Protein 2W7A (pdb70)

CATH classification: 3.30.70.1820

Foldseek 3Di:
DALKKWKFDDDDDPPDDQVNQVVQVLQQCVQQPPVCNVVVPFAWDDKAFPPPDDDPPDDGGTIIMIRTPDSVLVVLVSCVVSPFGDGVNHGMDMGHD/DAKKKKFDDDDDPPDDFVVQLVQVLQQCVVQPVVCNVVPPQAWDGKAFPPNDDDPPDDGGTIIMTHHPDVVLVVLVSCVVVPFGDRVRHTMDMGGD

Radius of gyration: 20.2 Å; Cα contacts (8 Å, |Δi|>4): 354; chains: 2; bounding box: 47×32×60 Å

B-factor: mean 19.66, std 11.56, range [3.76, 83.06]

Secondary structure (DSSP, 8-state):
---EEEEE-PPP-TT--HHHHHHHHHHHHHHH-HHHHHHT---EEEEEEESSS--SS--SPPEEEEEES-------HHHHHH--EEETTEEEEEEE-/--EEEEE-PPP-TT--HHHHHHHHHHHHHHH-HHHHHH----EEEEEEESSS--TT--SPPEEEEEESS------HHHHHH--EEETTEEEEEEE-

Structure (mmCIF, N/CA/C/O backbone):
data_2W7A
#
_entry.id   2W7A
#
_cell.length_a   32.360
_cell.length_b   54.710
_cell.length_c   57.810
_cell.angle_alpha   90.00
_cell.angle_beta   102.95
_cell.angle_gamma   90.00
#
_symmetry.space_group_name_H-M   'P 1 21 1'
#
loop_
_entity.id
_entity.type
_entity.pdbx_description
1 polymer 'LINE-1 ORF1P'
2 non-polymer 'MALONATE ION'
3 water water
#
loop_
_atom_site.group_PDB
_atom_site.id
_atom_site.type_symbol
_atom_site.label_atom_id
_atom_site.label_alt_id
_atom_site.label_comp_id
_atom_site.label_asym_id
_atom_site.la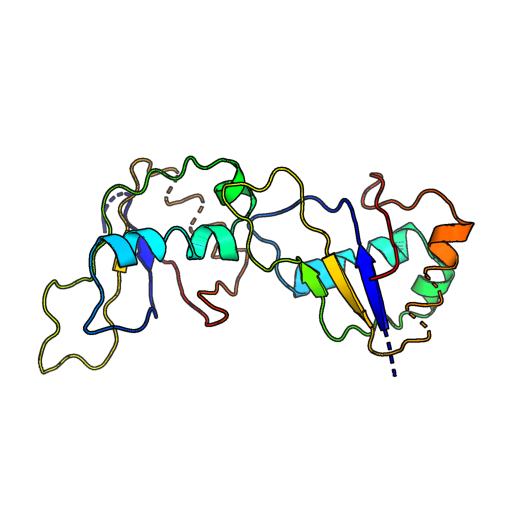bel_entity_id
_atom_site.label_seq_id
_atom_site.pdbx_PDB_ins_code
_atom_site.Cartn_x
_atom_site.Cartn_y
_atom_site.Cartn_z
_atom_site.occupancy
_atom_site.B_iso_or_equiv
_atom_site.auth_seq_id
_atom_site.auth_comp_id
_atom_site.auth_asym_id
_atom_site.auth_atom_id
_atom_site.pdbx_PDB_model_num
ATOM 1 N N . GLY A 1 1 ? 38.210 0.343 -11.341 1.00 64.10 153 GLY A N 1
ATOM 2 C CA . GLY A 1 1 ? 38.684 0.148 -9.932 1.00 61.73 153 GLY A CA 1
ATOM 3 C C . GLY A 1 1 ? 39.162 1.423 -9.249 1.00 58.38 153 GLY A C 1
ATOM 4 O O . GLY A 1 1 ? 39.809 1.360 -8.194 1.00 58.83 153 GLY A O 1
ATOM 5 N N . ALA A 1 2 ? 38.843 2.576 -9.849 1.00 52.42 154 ALA A N 1
ATOM 6 C CA . ALA A 1 2 ? 39.197 3.884 -9.297 1.00 45.08 154 ALA A CA 1
ATOM 7 C C . ALA A 1 2 ? 38.633 4.030 -7.890 1.00 34.75 154 ALA A C 1
ATOM 8 O O . ALA A 1 2 ? 37.579 3.484 -7.578 1.00 30.94 154 ALA A O 1
ATOM 23 N N . GLY A 1 4 ? 37.246 6.440 -6.430 1.00 20.36 156 GLY A N 1
ATOM 24 C CA . GLY A 1 4 ? 35.962 7.149 -6.362 1.00 19.99 156 GLY A CA 1
ATOM 25 C C . GLY A 1 4 ? 34.781 6.456 -7.022 1.00 16.87 156 GLY A C 1
ATOM 26 O O . GLY A 1 4 ? 33.673 6.977 -7.000 1.00 14.39 156 GLY A O 1
ATOM 27 N N . ASN A 1 5 ? 35.021 5.281 -7.608 1.00 18.27 157 ASN A N 1
ATOM 28 C CA . ASN A 1 5 ? 33.953 4.543 -8.317 1.00 15.39 157 ASN A CA 1
ATOM 29 C C . ASN A 1 5 ? 33.289 3.496 -7.429 1.00 15.74 157 ASN A C 1
ATOM 30 O O . ASN A 1 5 ? 33.972 2.779 -6.679 1.00 17.65 157 ASN A O 1
ATOM 35 N N . LEU A 1 6 ? 31.968 3.392 -7.520 1.00 12.53 158 LEU A N 1
ATOM 36 C CA . LEU A 1 6 ? 31.319 2.172 -7.118 1.00 12.85 158 LEU A CA 1
ATOM 37 C C . LEU A 1 6 ? 30.532 1.570 -8.239 1.00 11.29 158 LEU A C 1
ATOM 38 O O . LEU A 1 6 ? 30.288 2.233 -9.260 1.00 12.98 158 LEU A O 1
ATOM 43 N N . ARG A 1 7 ? 30.182 0.303 -8.060 1.00 10.22 159 ARG A N 1
ATOM 44 C CA . ARG A 1 7 ? 29.352 -0.439 -8.978 1.00 11.85 159 ARG A CA 1
ATOM 45 C C . ARG A 1 7 ? 27.957 -0.608 -8.377 1.00 9.99 159 ARG A C 1
ATOM 46 O O . ARG A 1 7 ? 27.804 -1.049 -7.244 1.00 11.13 159 ARG A O 1
ATOM 54 N N . LEU A 1 8 ? 26.961 -0.317 -9.184 1.00 9.20 160 LEU A N 1
ATOM 55 C CA . LEU A 1 8 ? 25.553 -0.521 -8.886 1.00 9.99 160 LEU A CA 1
ATOM 56 C C . LEU A 1 8 ? 25.113 -1.713 -9.721 1.00 9.21 160 LEU A C 1
ATOM 57 O O . LEU A 1 8 ? 25.163 -1.679 -10.967 1.00 10.01 160 LEU A O 1
ATOM 62 N N . ILE A 1 9 ? 24.702 -2.763 -9.036 1.00 9.58 161 ILE A N 1
ATOM 63 C CA . ILE A 1 9 ? 24.458 -4.085 -9.640 1.00 9.89 161 ILE A CA 1
ATOM 64 C C . ILE A 1 9 ? 22.983 -4.439 -9.566 1.00 11.53 161 ILE A C 1
ATOM 65 O O . ILE A 1 9 ? 22.346 -4.196 -8.526 1.00 11.66 161 ILE A O 1
ATOM 70 N N . GLY A 1 10 ? 22.428 -4.988 -10.650 1.00 10.10 162 GLY A N 1
ATOM 71 C CA . GLY A 1 10 ? 21.036 -5.434 -10.659 1.00 11.95 162 GLY A CA 1
ATOM 72 C C . GLY A 1 10 ? 19.948 -4.499 -11.136 1.00 10.45 162 GLY A C 1
ATOM 73 O O . GLY A 1 10 ? 18.792 -4.836 -11.013 1.00 12.41 162 GLY A O 1
ATOM 74 N N . VAL A 1 11 ? 20.308 -3.342 -11.709 1.00 10.69 163 VAL A N 1
ATOM 75 C CA . VAL A 1 11 ? 19.331 -2.410 -12.211 1.00 11.58 163 VAL A CA 1
ATOM 76 C C . VAL A 1 11 ? 18.925 -2.886 -13.604 1.00 10.52 163 VAL A 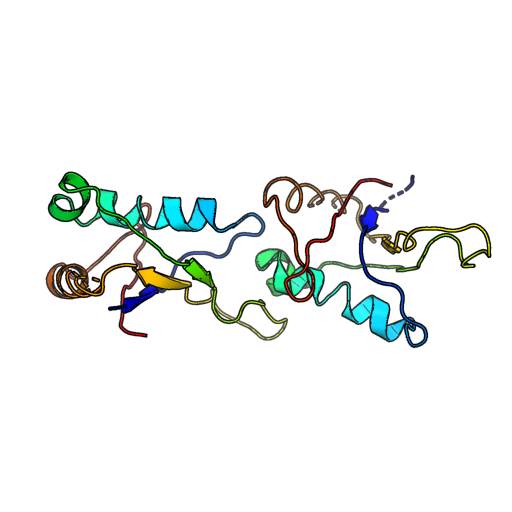C 1
ATOM 77 O O . VAL A 1 11 ? 19.766 -3.039 -14.467 1.00 10.45 163 VAL A O 1
ATO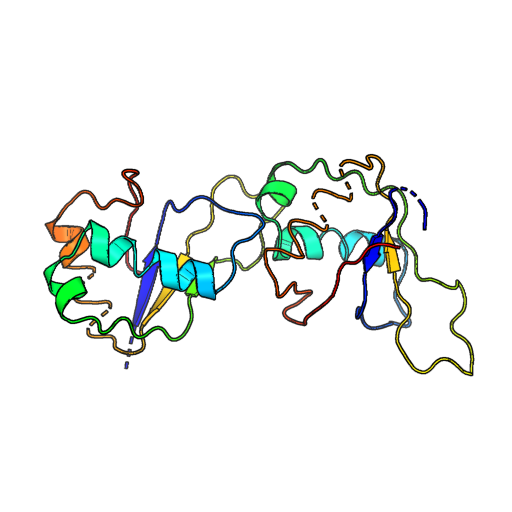M 81 N N . PRO A 1 12 ? 17.634 -3.150 -13.833 1.00 10.99 164 PRO A N 1
ATOM 82 C CA . PRO A 1 12 ? 17.247 -3.694 -15.127 1.00 11.23 164 PRO A CA 1
ATOM 83 C C . PRO A 1 12 ? 17.620 -2.753 -16.284 1.00 11.82 164 PRO A C 1
ATOM 84 O O . PRO A 1 12 ? 17.584 -1.532 -16.106 1.00 12.19 164 PRO A O 1
ATOM 88 N N . GLU A 1 13 ? 18.002 -3.335 -17.393 1.00 10.20 165 GLU A N 1
ATOM 89 C CA . GLU A 1 13 ? 18.264 -2.554 -18.602 1.00 10.37 165 GLU A CA 1
ATOM 90 C C . GLU A 1 13 ? 16.960 -2.059 -19.205 1.00 11.24 165 GLU A C 1
ATOM 91 O O . GLU A 1 13 ? 15.890 -2.656 -19.017 1.00 14.37 165 GLU A O 1
ATOM 97 N N . SER A 1 14 ? 17.053 -0.977 -19.974 1.00 12.25 166 SER A N 1
ATOM 98 C CA . SER A 1 14 ? 15.904 -0.428 -20.628 1.00 13.35 166 SER A CA 1
ATOM 99 C C . SER A 1 14 ? 16.291 0.205 -21.912 1.00 16.39 166 SER A C 1
ATOM 100 O O . SER A 1 14 ? 17.298 0.908 -21.982 1.00 16.60 166 SER A O 1
ATOM 103 N N . ASP A 1 15 ? 15.494 -0.041 -22.944 1.00 16.50 167 ASP A N 1
ATOM 104 C CA . ASP A 1 15 ? 15.740 0.557 -24.263 1.00 15.74 167 ASP A CA 1
ATOM 105 C C . ASP A 1 15 ? 15.533 2.064 -24.292 1.00 15.28 167 ASP A C 1
ATOM 106 O O . ASP A 1 15 ? 15.866 2.720 -25.295 1.00 17.89 167 ASP A O 1
ATOM 111 N N . VAL A 1 16 ? 14.940 2.626 -23.254 1.00 14.79 168 VAL A N 1
ATOM 112 C CA . VAL A 1 16 ? 14.663 4.050 -23.211 1.00 13.50 168 VAL A CA 1
ATOM 113 C C . VAL A 1 16 ? 15.465 4.761 -22.126 1.00 14.12 168 VAL A C 1
ATOM 114 O O . VAL A 1 16 ? 15.258 5.946 -21.862 1.00 15.75 168 VAL A O 1
ATOM 118 N N . GLU A 1 17 ? 16.459 4.073 -21.554 1.00 14.49 169 GLU A N 1
ATOM 119 C CA . GLU A 1 17 ? 17.313 4.685 -20.578 1.00 12.70 169 GLU A CA 1
ATOM 120 C C . GLU A 1 17 ? 18.166 5.732 -21.252 1.00 14.88 169 GLU A C 1
ATOM 121 O O . GLU A 1 17 ? 18.577 5.584 -22.390 1.00 17.22 169 GLU A O 1
ATOM 127 N N . ASN A 1 18 ? 18.389 6.829 -20.568 1.00 16.68 170 ASN A N 1
ATOM 128 C CA . ASN A 1 18 ? 19.220 7.910 -21.041 1.00 17.16 170 ASN A CA 1
ATOM 129 C C . ASN A 1 18 ? 19.904 8.515 -19.815 1.00 13.34 170 ASN A C 1
ATOM 130 O O . ASN A 1 18 ? 19.714 8.054 -18.670 1.00 16.52 170 ASN A O 1
ATOM 135 N N . GLY A 1 19 ? 20.747 9.525 -20.040 1.00 19.31 171 GLY A N 1
ATOM 136 C CA . GLY A 1 19 ? 21.575 10.072 -18.946 1.00 19.50 171 GLY A CA 1
ATOM 137 C C . GLY A 1 19 ? 20.750 10.679 -17.819 1.00 18.07 171 GLY A C 1
ATOM 138 O O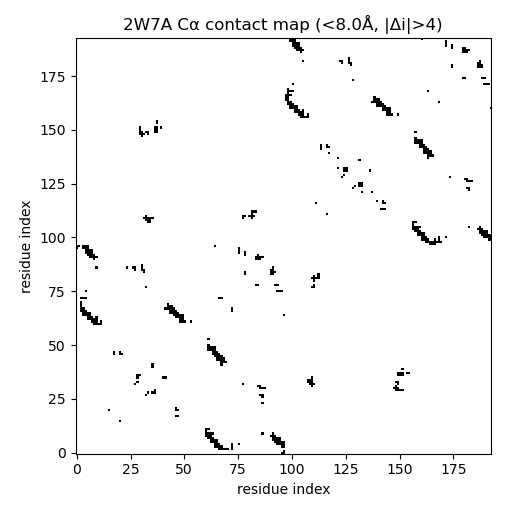 . GLY A 1 19 ? 21.078 10.550 -16.600 1.00 19.75 171 GLY A O 1
ATOM 139 N N . THR A 1 20 ? 19.674 11.347 -18.200 1.00 18.97 172 THR A N 1
ATOM 140 C CA . THR A 1 20 ? 18.751 11.954 -17.250 1.00 19.96 172 THR A CA 1
ATOM 141 C C . THR A 1 20 ? 18.114 10.880 -16.388 1.00 18.29 172 THR A C 1
ATOM 142 O O . THR A 1 20 ? 17.993 11.030 -15.163 1.00 17.19 172 THR A O 1
ATOM 146 N N . LYS A 1 21 ? 17.712 9.780 -16.997 1.00 15.75 173 LYS A N 1
ATOM 147 C CA . LYS A 1 21 ? 17.130 8.687 -16.227 1.00 14.12 173 LYS A CA 1
ATOM 148 C C . LYS A 1 21 ? 18.106 8.059 -15.270 1.00 16.07 173 LYS A C 1
ATOM 149 O O . LYS A 1 21 ? 17.740 7.710 -14.151 1.00 17.70 173 LYS A O 1
ATOM 155 N N . LEU A 1 22 ? 19.358 7.948 -15.691 1.00 13.48 174 LEU A N 1
ATOM 156 C CA . LEU A 1 22 ? 20.387 7.377 -14.836 1.00 14.05 174 LEU A CA 1
ATOM 157 C C . LEU A 1 22 ? 20.662 8.279 -13.618 1.00 13.49 174 LEU A C 1
ATOM 158 O O . LEU A 1 22 ? 20.824 7.791 -12.491 1.00 14.13 174 LEU A O 1
ATOM 163 N N . GLU A 1 23 ? 20.684 9.587 -13.842 1.00 13.72 175 GLU A N 1
ATOM 164 C CA . GLU A 1 23 ? 20.833 10.521 -12.732 1.00 17.75 175 GLU A CA 1
ATOM 165 C C . GLU A 1 23 ? 19.660 10.405 -11.774 1.00 15.98 175 GLU A C 1
ATOM 166 O O . GLU A 1 23 ? 19.853 10.378 -10.548 1.00 17.38 175 GLU A O 1
ATOM 172 N N . ASN A 1 24 ? 18.461 10.277 -12.309 1.00 15.46 176 ASN A N 1
ATOM 173 C CA . ASN A 1 24 ? 17.256 10.155 -11.492 1.00 15.95 176 ASN A CA 1
ATOM 174 C C . ASN A 1 24 ? 17.249 8.835 -10.699 1.00 14.88 176 ASN A C 1
ATOM 175 O O . ASN A 1 24 ? 16.821 8.779 -9.539 1.00 17.48 176 ASN A O 1
ATOM 180 N N . THR A 1 25 ? 17.754 7.773 -11.311 1.00 14.72 177 THR A N 1
ATOM 181 C CA . THR A 1 25 ? 17.878 6.476 -10.667 1.00 13.63 177 THR A CA 1
ATOM 182 C C . THR A 1 25 ? 18.777 6.576 -9.432 1.00 13.07 177 THR A C 1
ATOM 183 O O . THR A 1 25 ? 18.446 6.056 -8.377 1.00 11.71 177 THR A O 1
ATOM 187 N N . LEU A 1 26 ? 19.905 7.239 -9.545 1.00 12.43 178 LEU A N 1
ATOM 188 C CA A LEU A 1 26 ? 20.803 7.349 -8.395 0.70 12.61 178 LEU A CA 1
ATOM 189 C CA B LEU A 1 26 ? 20.792 7.354 -8.387 0.30 9.98 178 LEU A CA 1
ATOM 190 C C . LEU A 1 26 ? 20.144 8.156 -7.276 1.00 11.54 178 LEU A C 1
ATOM 191 O O . LEU A 1 26 ? 20.214 7.771 -6.090 1.00 12.24 178 LEU A O 1
ATOM 200 N N . GLN A 1 27 ? 19.488 9.242 -7.654 1.00 11.42 179 GLN A N 1
ATOM 201 C CA A GLN A 1 27 ? 18.795 10.022 -6.635 0.60 11.53 179 GLN A CA 1
ATOM 202 C CA B GLN A 1 27 ? 18.704 10.057 -6.711 0.40 12.05 179 GLN A CA 1
ATOM 203 C C . GLN A 1 27 ? 17.667 9.203 -6.000 1.00 11.48 179 GLN A C 1
ATOM 204 O O . GLN A 1 27 ? 17.469 9.283 -4.791 1.00 11.25 179 GLN A O 1
ATOM 215 N N . ASP A 1 28 ? 16.990 8.385 -6.783 1.00 11.70 180 ASP A N 1
ATOM 216 C CA . ASP A 1 28 ? 15.919 7.499 -6.267 1.00 11.72 180 ASP A CA 1
ATOM 217 C C . ASP A 1 28 ? 16.524 6.506 -5.258 1.00 9.66 180 ASP A C 1
ATOM 218 O O . ASP A 1 28 ? 15.941 6.266 -4.207 1.00 11.43 180 ASP A O 1
ATOM 223 N N . ILE A 1 29 ? 17.730 6.022 -5.536 1.00 9.75 181 ILE A N 1
ATOM 224 C CA . ILE A 1 29 ? 18.364 5.064 -4.646 1.00 8.85 181 ILE A CA 1
ATOM 225 C C . ILE A 1 29 ? 18.723 5.730 -3.317 1.00 8.07 181 ILE A C 1
ATOM 226 O O . ILE A 1 29 ? 18.477 5.187 -2.230 1.00 8.90 181 ILE A O 1
ATOM 231 N N . ILE A 1 30 ? 19.235 6.931 -3.400 1.00 8.05 182 ILE A N 1
ATOM 232 C CA . ILE A 1 30 ? 19.607 7.642 -2.193 1.00 6.95 182 ILE A CA 1
ATOM 233 C C . ILE A 1 30 ? 18.353 7.947 -1.343 1.00 6.77 182 ILE A C 1
ATOM 234 O O . ILE A 1 30 ? 18.311 7.746 -0.122 1.00 7.63 182 ILE A O 1
ATOM 239 N N . GLN A 1 31 ? 17.308 8.433 -1.987 1.00 9.03 183 GLN A N 1
ATOM 240 C CA . GLN A 1 31 ? 16.083 8.779 -1.270 1.00 8.98 183 GLN A CA 1
ATOM 241 C C . GLN A 1 31 ? 15.356 7.571 -0.704 1.00 7.89 183 GLN A C 1
ATOM 242 O O . GLN A 1 31 ? 14.735 7.680 0.365 1.00 10.35 183 GLN A O 1
ATOM 248 N N . GLU A 1 32 ? 15.456 6.428 -1.384 1.00 8.67 184 GLU A N 1
ATOM 249 C CA . GLU A 1 32 ? 14.784 5.212 -0.924 1.00 9.11 184 GLU A CA 1
ATOM 250 C C . GLU A 1 32 ? 15.480 4.541 0.247 1.00 11.16 184 GLU A C 1
ATOM 251 O O . GLU A 1 32 ? 14.804 3.831 1.016 1.00 13.29 184 GLU A O 1
ATOM 257 N N . ASN A 1 33 ? 16.795 4.747 0.379 1.00 7.94 185 ASN A N 1
ATOM 258 C CA . ASN A 1 33 ? 17.604 3.982 1.306 1.00 6.44 185 ASN A CA 1
ATOM 259 C C . ASN A 1 33 ? 18.412 4.727 2.338 1.00 7.94 185 ASN A C 1
ATOM 260 O O . ASN A 1 33 ? 18.660 4.180 3.421 1.00 9.50 185 ASN A O 1
ATOM 265 N N . PHE A 1 34 ? 18.795 5.964 2.043 1.00 7.53 186 PHE A N 1
ATOM 266 C CA . PHE A 1 34 ? 19.813 6.671 2.849 1.00 7.97 186 PHE A CA 1
ATOM 267 C C . PHE A 1 34 ? 19.310 8.076 3.215 1.00 8.56 186 PHE A C 1
ATOM 268 O O . PHE A 1 34 ? 19.729 9.086 2.619 1.00 8.81 186 PHE A O 1
ATOM 276 N N . PRO A 1 35 ? 18.353 8.144 4.147 1.00 7.45 187 PRO A N 1
ATOM 277 C CA . PRO A 1 35 ? 17.691 9.427 4.423 1.00 7.58 187 PRO A CA 1
ATOM 278 C C . PRO A 1 35 ? 18.601 10.554 4.897 1.00 8.11 187 PRO A C 1
ATOM 279 O O . PRO A 1 35 ? 18.288 11.721 4.658 1.00 10.97 187 PRO A O 1
ATOM 283 N N . ASN A 1 36 ? 19.657 10.241 5.636 1.00 10.21 188 ASN A N 1
ATOM 284 C CA . ASN A 1 36 ? 20.521 11.331 6.071 1.00 12.02 188 ASN A CA 1
ATOM 285 C C . ASN A 1 36 ? 21.321 11.878 4.903 1.00 9.74 188 ASN A C 1
ATOM 286 O O . ASN A 1 36 ? 21.488 13.067 4.774 1.00 12.84 188 ASN A O 1
ATOM 291 N N . LEU A 1 37 ? 21.781 11.015 4.023 1.00 10.55 189 LEU A N 1
ATOM 292 C CA . LEU A 1 37 ? 22.412 11.498 2.807 1.00 10.15 189 LEU A CA 1
ATOM 293 C C . LEU A 1 37 ? 21.398 12.300 1.942 1.00 10.33 189 LEU A C 1
ATOM 294 O O . LEU A 1 37 ? 21.736 13.344 1.387 1.00 12.22 189 LEU A O 1
ATOM 299 N N . ALA A 1 38 ? 20.146 11.846 1.862 1.00 10.45 190 ALA A N 1
ATOM 300 C CA . ALA A 1 38 ? 19.134 12.542 1.071 1.00 10.20 190 ALA A CA 1
ATOM 301 C C . ALA A 1 38 ? 18.880 13.971 1.610 1.00 10.66 190 ALA A C 1
ATOM 302 O O . ALA A 1 38 ? 18.757 14.934 0.871 1.00 14.15 190 ALA A O 1
ATOM 304 N N . ARG A 1 39 ? 18.822 14.088 2.943 1.00 9.92 191 ARG A N 1
ATOM 305 C CA . ARG A 1 39 ? 18.517 15.352 3.578 1.00 12.03 191 ARG A CA 1
ATOM 306 C C . ARG A 1 39 ? 19.653 16.316 3.323 1.00 13.64 191 ARG A C 1
ATOM 307 O O . ARG A 1 39 ? 19.410 17.516 3.087 1.00 14.49 191 ARG A O 1
ATOM 315 N N . GLN A 1 40 ? 20.880 15.810 3.386 1.00 16.48 192 GLN A N 1
ATOM 316 C CA . GLN A 1 40 ? 22.067 16.682 3.308 1.00 19.68 192 GLN A CA 1
ATOM 317 C C . GLN A 1 40 ? 22.327 17.128 1.892 1.00 17.11 192 GLN A C 1
ATOM 318 O O . GLN A 1 40 ? 22.823 18.253 1.645 1.00 22.52 192 GLN A O 1
ATOM 324 N N . ALA A 1 41 ? 21.954 16.294 0.945 1.00 17.49 193 ALA A N 1
ATOM 325 C CA . ALA A 1 41 ? 22.036 16.633 -0.481 1.00 19.71 193 ALA A CA 1
ATOM 326 C C . ALA A 1 41 ? 23.438 17.089 -0.871 1.00 21.67 193 ALA A C 1
ATOM 327 O O . ALA A 1 41 ? 23.606 18.088 -1.576 1.00 24.07 193 ALA A O 1
ATOM 329 N N . ASN A 1 42 ? 24.448 16.380 -0.370 1.00 17.25 194 ASN A N 1
ATOM 330 C CA . ASN A 1 42 ? 25.823 16.685 -0.747 1.00 20.77 194 ASN A CA 1
ATOM 331 C C . ASN A 1 42 ? 26.527 15.474 -1.339 1.00 19.00 194 ASN A C 1
ATOM 332 O O . ASN A 1 42 ? 27.722 15.313 -1.175 1.00 25.27 194 ASN A O 1
ATOM 337 N N A VAL A 1 43 ? 25.771 14.618 -2.001 0.60 19.10 195 VAL A N 1
ATOM 338 N N B VAL A 1 43 ? 25.828 14.643 -2.089 0.40 15.24 195 VAL A N 1
ATOM 339 C CA A VAL A 1 43 ? 26.371 13.546 -2.758 0.60 21.80 195 VAL A CA 1
ATOM 340 C CA B VAL A 1 43 ? 26.465 13.405 -2.525 0.40 15.71 195 VAL A CA 1
ATOM 341 C C A VAL A 1 43 ? 26.579 14.198 -4.139 0.60 23.22 195 VAL A C 1
ATOM 342 C C B VAL A 1 43 ? 27.453 13.608 -3.661 0.40 10.74 195 VAL A C 1
ATOM 343 O O A VAL A 1 43 ? 25.638 14.646 -4.793 0.60 32.45 195 VAL A O 1
ATOM 344 O O B VAL A 1 43 ? 28.400 12.847 -3.766 0.40 11.15 195 VAL A O 1
ATOM 348 N N A GLN A 1 44 ? 27.834 14.298 -4.551 0.60 19.50 196 GLN A N 1
ATOM 349 N N B GLN A 1 44 ? 27.211 14.613 -4.508 0.40 11.93 196 GLN A N 1
ATOM 350 C CA A GLN A 1 44 ? 28.216 15.014 -5.738 0.60 18.21 196 GLN A CA 1
ATOM 351 C CA B GLN A 1 44 ? 28.069 14.939 -5.650 0.40 14.84 196 GLN A CA 1
ATOM 352 C C A GLN A 1 44 ? 28.622 13.931 -6.706 0.60 15.40 196 GLN A C 1
ATOM 353 C C B GLN A 1 44 ? 28.555 13.712 -6.418 0.40 18.21 196 GLN A C 1
ATOM 354 O O A GLN A 1 44 ? 29.774 13.684 -6.923 0.60 16.24 196 GLN A O 1
ATOM 355 O O B GLN A 1 44 ? 29.672 13.185 -6.237 0.40 11.89 196 GLN A O 1
ATOM 366 N N . ILE A 1 45 ? 27.638 13.226 -7.235 1.00 27.28 197 ILE A N 1
ATOM 367 C CA . ILE A 1 45 ? 27.926 12.164 -8.178 1.00 26.71 197 ILE A CA 1
ATOM 368 C C . ILE A 1 45 ? 28.336 12.933 -9.425 1.00 31.70 197 ILE A C 1
ATOM 369 O O . ILE A 1 45 ? 27.665 13.899 -9.836 1.00 30.21 197 ILE A O 1
ATOM 374 N N . GLN A 1 46 ? 29.530 12.622 -9.921 1.00 22.69 198 GLN A N 1
ATOM 375 C CA . GLN A 1 46 ? 30.066 13.190 -11.171 1.00 29.13 198 GLN A CA 1
ATOM 376 C C . GLN A 1 46 ? 29.698 12.540 -12.514 1.00 29.31 198 GLN A C 1
ATOM 377 O O . GLN A 1 46 ? 29.448 13.221 -13.496 1.00 31.36 198 GLN A O 1
ATOM 383 N N . GLU A 1 47 ? 29.839 11.230 -12.613 1.00 23.10 199 GLU A N 1
ATOM 384 C CA . GLU A 1 47 ? 29.468 10.538 -13.842 1.00 22.08 199 GLU A CA 1
ATOM 385 C C . GLU A 1 47 ? 28.778 9.250 -13.479 1.00 16.47 199 GLU A C 1
ATOM 386 O O . GLU A 1 47 ? 29.122 8.659 -12.490 1.00 16.78 199 GLU A O 1
ATOM 392 N N . ILE A 1 48 ? 27.856 8.820 -14.334 1.00 15.18 200 ILE A N 1
ATOM 393 C CA A ILE A 1 48 ? 27.023 7.616 -14.119 0.60 11.31 200 ILE A CA 1
ATOM 394 C CA B ILE A 1 48 ? 27.132 7.599 -14.121 0.40 12.69 200 ILE A CA 1
ATOM 395 C C . ILE A 1 48 ? 26.893 6.935 -15.484 1.00 12.78 200 ILE A C 1
ATOM 396 O O . ILE A 1 48 ? 26.304 7.525 -16.376 1.00 16.11 200 ILE A O 1
ATOM 405 N N . GLN A 1 49 ? 27.366 5.690 -15.643 1.00 12.50 201 GLN A N 1
ATOM 406 C CA . GLN A 1 49 ? 27.214 5.015 -16.917 1.00 11.83 201 GLN A CA 1
ATOM 407 C C . GLN A 1 49 ? 27.198 3.501 -16.781 1.00 10.47 201 GLN A C 1
ATOM 408 O O . GLN A 1 49 ? 27.856 2.925 -15.912 1.00 10.79 201 GLN A O 1
ATOM 414 N N . ARG A 1 50 ? 26.483 2.876 -17.700 1.00 10.82 202 ARG A N 1
ATOM 415 C CA . ARG A 1 50 ? 26.594 1.427 -17.840 1.00 8.48 202 ARG A CA 1
ATOM 416 C C . ARG A 1 50 ? 27.967 1.057 -18.334 1.00 10.66 202 ARG A C 1
ATOM 417 O O . ARG A 1 50 ? 28.576 1.829 -19.101 1.00 13.43 202 ARG A O 1
ATOM 425 N N . THR A 1 51 ? 28.451 -0.118 -17.918 1.00 10.17 203 THR A N 1
ATOM 426 C CA . THR A 1 51 ? 29.725 -0.632 -18.405 1.00 12.50 203 THR A CA 1
ATOM 427 C C . THR A 1 51 ? 29.561 -2.081 -18.855 1.00 11.99 203 THR A C 1
ATOM 428 O O . THR A 1 51 ? 28.911 -2.829 -18.179 1.00 12.55 203 THR A O 1
ATOM 432 N N . PRO A 1 52 ? 30.134 -2.468 -20.013 1.00 13.23 204 PRO A N 1
ATOM 433 C CA . PRO A 1 52 ? 30.715 -1.600 -20.997 1.00 13.38 204 PRO A CA 1
ATOM 434 C C . PRO A 1 52 ? 29.671 -0.763 -21.737 1.00 13.27 204 PRO A C 1
ATOM 435 O O . PRO A 1 52 ? 28.449 -0.885 -21.540 1.00 14.22 204 PRO A O 1
ATOM 439 N N . GLN A 1 53 ? 30.129 0.064 -22.661 1.00 13.85 205 GLN A N 1
ATOM 440 C CA . GLN A 1 53 ? 29.257 0.967 -23.371 1.00 16.35 205 GLN A CA 1
ATOM 441 C C . GLN A 1 53 ? 28.318 0.262 -24.320 1.00 17.02 205 GLN A C 1
ATOM 442 O O . GLN A 1 53 ? 27.276 0.790 -24.652 1.00 22.86 205 GLN A O 1
ATOM 448 N N . ARG A 1 54 ? 28.663 -0.924 -24.784 1.00 14.56 206 ARG A N 1
ATOM 449 C CA . ARG A 1 54 ? 27.740 -1.679 -25.616 1.00 14.75 206 ARG A CA 1
ATOM 450 C C . ARG A 1 54 ? 27.235 -2.914 -24.885 1.00 13.86 206 ARG A C 1
ATOM 451 O O . ARG A 1 54 ? 27.941 -3.501 -24.031 1.00 14.97 206 ARG A O 1
ATOM 459 N N . TYR A 1 55 ? 26.024 -3.297 -25.240 1.00 11.63 207 TYR A N 1
ATOM 460 C CA . TYR A 1 55 ? 25.450 -4.519 -24.764 1.00 10.27 207 TYR A CA 1
ATOM 461 C C . TYR A 1 55 ? 25.608 -5.596 -25.865 1.00 9.63 207 TYR A C 1
ATOM 462 O O . TYR A 1 55 ? 24.906 -5.543 -26.893 1.00 10.61 207 TYR A O 1
ATOM 471 N N . SER A 1 56 ? 26.501 -6.565 -25.662 1.00 10.25 208 SER A N 1
ATOM 472 C CA . SER A 1 56 ? 26.872 -7.474 -26.726 1.00 9.46 208 SER A CA 1
ATOM 473 C C . SER A 1 56 ? 25.840 -8.571 -26.950 1.00 12.39 208 SER A C 1
ATOM 474 O O . SER A 1 56 ? 24.955 -8.775 -26.145 1.00 12.38 208 SER A O 1
ATOM 477 N N . SER A 1 57 ? 26.000 -9.305 -28.058 1.00 13.06 209 SER A N 1
ATOM 478 C CA . SER A 1 57 ? 25.157 -10.453 -28.377 1.00 13.24 209 SER A CA 1
ATOM 479 C C . SER A 1 57 ? 25.473 -11.638 -27.494 1.00 13.38 209 SER A C 1
ATOM 480 O O . SER A 1 57 ? 24.742 -12.592 -27.540 1.00 16.73 209 SER A O 1
ATOM 483 N N . ARG A 1 58 ? 26.585 -11.611 -26.756 1.00 11.92 210 ARG A N 1
ATOM 484 C CA . ARG A 1 58 ? 26.961 -12.685 -25.812 1.00 11.46 210 ARG A CA 1
ATOM 485 C C . ARG A 1 58 ? 26.490 -12.461 -24.388 1.00 11.58 210 ARG A C 1
ATOM 486 O O . ARG A 1 58 ? 26.346 -13.425 -23.620 1.00 11.28 210 ARG A O 1
ATOM 494 N N . ARG A 1 59 ? 26.279 -11.208 -24.016 1.00 10.95 211 ARG A N 1
ATOM 495 C CA . ARG A 1 59 ? 25.901 -10.859 -22.655 1.00 11.67 211 ARG A CA 1
ATOM 496 C C . ARG A 1 59 ? 24.594 -11.546 -22.211 1.00 8.73 211 ARG A C 1
ATOM 497 O O . ARG A 1 59 ? 23.603 -11.624 -22.959 1.00 12.15 211 ARG A O 1
ATOM 505 N N . ALA A 1 60 ? 24.624 -11.997 -20.943 1.00 9.41 212 ALA A N 1
ATOM 506 C CA . ALA A 1 60 ? 23.498 -12.730 -20.356 1.00 10.06 212 ALA A CA 1
ATOM 507 C C . ALA A 1 60 ? 22.808 -11.993 -19.210 1.00 12.04 212 ALA A C 1
ATOM 508 O O . ALA A 1 60 ? 21.775 -12.454 -18.740 1.00 13.07 212 ALA A O 1
ATOM 510 N N . THR A 1 61 ? 23.393 -10.912 -18.739 1.00 8.36 213 THR A N 1
ATOM 511 C CA . THR A 1 61 ? 22.990 -10.245 -17.509 1.00 9.39 213 THR A CA 1
ATOM 512 C C . THR A 1 61 ? 23.051 -8.728 -17.665 1.00 9.25 213 THR A C 1
ATOM 513 O O . THR A 1 61 ? 23.817 -8.237 -18.491 1.00 9.62 213 THR A O 1
ATOM 517 N N . PRO A 1 62 ? 22.260 -7.991 -16.899 1.00 8.28 214 PRO A N 1
ATOM 518 C CA . PRO A 1 62 ? 22.312 -6.543 -16.993 1.00 10.22 214 PRO A CA 1
ATOM 519 C C . PRO A 1 62 ? 23.637 -5.988 -16.619 1.00 8.87 214 PRO A C 1
ATOM 520 O O . PRO A 1 62 ? 24.284 -6.466 -15.678 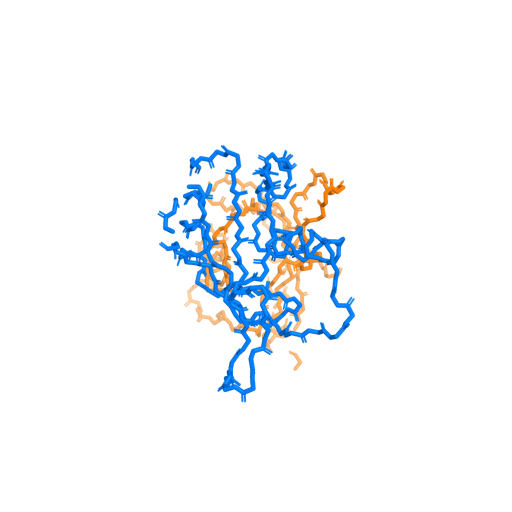1.00 10.98 214 PRO A O 1
ATOM 524 N N . ARG A 1 63 ? 24.042 -4.937 -17.349 1.00 8.53 215 ARG A N 1
ATOM 525 C CA . ARG A 1 63 ? 25.333 -4.341 -17.068 1.00 8.86 215 ARG A CA 1
ATOM 526 C C . ARG A 1 63 ? 25.333 -3.668 -15.714 1.00 9.34 215 ARG A C 1
ATOM 527 O O . ARG A 1 63 ? 24.307 -3.087 -15.283 1.00 10.84 215 ARG A O 1
ATOM 535 N N . HIS A 1 64 ? 26.498 -3.689 -15.064 1.00 9.81 216 HIS A N 1
ATOM 536 C CA . HIS A 1 64 ? 26.708 -2.838 -13.917 1.00 9.24 216 HIS A CA 1
ATOM 537 C C . HIS A 1 64 ? 26.690 -1.385 -14.339 1.00 9.19 216 HIS A C 1
ATOM 538 O O . HIS A 1 64 ? 26.969 -1.062 -15.490 1.00 10.71 216 HIS A O 1
ATOM 545 N N . ILE A 1 65 ? 26.337 -0.512 -13.404 1.00 8.28 217 ILE A N 1
ATOM 546 C CA . ILE A 1 65 ? 26.421 0.903 -13.591 1.00 7.97 217 ILE A CA 1
ATOM 547 C C . ILE A 1 65 ? 27.576 1.402 -12.719 1.00 9.65 217 ILE A C 1
ATOM 548 O O . ILE A 1 65 ? 27.610 1.138 -11.486 1.00 11.47 217 ILE A O 1
ATOM 553 N N . ILE A 1 66 ? 28.530 2.108 -13.332 1.00 9.93 218 ILE A N 1
ATOM 554 C CA . ILE A 1 66 ? 29.630 2.692 -12.579 1.00 9.28 218 ILE A CA 1
ATOM 555 C C . ILE A 1 66 ? 29.257 4.109 -12.222 1.00 10.46 218 ILE A C 1
ATOM 556 O O . ILE A 1 66 ? 28.884 4.898 -13.086 1.00 11.96 218 ILE A O 1
ATOM 561 N N . VAL A 1 67 ? 29.339 4.400 -10.918 1.00 9.54 219 VAL A N 1
ATOM 562 C CA . VAL A 1 67 ? 29.031 5.696 -10.365 1.00 10.18 219 VAL A CA 1
ATOM 563 C C . VAL A 1 67 ? 30.343 6.284 -9.812 1.00 11.92 219 VAL A C 1
ATOM 564 O O . VAL A 1 67 ? 30.987 5.702 -8.930 1.00 12.97 219 VAL A O 1
ATOM 568 N N . ARG A 1 68 ? 30.769 7.423 -10.371 1.00 12.18 220 ARG A N 1
ATOM 569 C CA A ARG A 1 68 ? 32.040 8.043 -9.928 0.60 11.76 220 ARG A CA 1
ATOM 570 C CA B ARG A 1 68 ? 32.015 8.099 -9.993 0.40 12.42 220 ARG A CA 1
ATOM 571 C C . ARG A 1 68 ? 31.674 9.252 -9.065 1.00 13.76 220 ARG A C 1
ATOM 572 O O . ARG A 1 68 ? 30.963 10.135 -9.480 1.00 18.13 220 ARG A O 1
ATOM 587 N N . PHE A 1 69 ? 32.136 9.221 -7.820 1.00 12.82 221 PHE A N 1
ATOM 588 C CA . PHE A 1 69 ? 31.872 10.252 -6.854 1.00 11.62 221 PHE A CA 1
ATOM 589 C C . PHE A 1 69 ? 32.975 11.292 -6.905 1.00 12.51 221 PHE A C 1
ATOM 590 O O . PHE A 1 69 ? 34.124 10.966 -7.225 1.00 14.85 221 PHE A O 1
ATOM 598 N N . THR A 1 70 ? 32.617 12.535 -6.610 1.00 12.49 222 THR A N 1
ATOM 599 C CA . THR A 1 70 ? 33.621 13.602 -6.507 1.00 12.58 222 THR A CA 1
ATOM 600 C C . THR A 1 70 ? 34.564 13.328 -5.333 1.00 14.69 222 THR A C 1
ATOM 601 O O . THR A 1 70 ? 35.785 13.583 -5.428 1.00 16.41 222 THR A O 1
ATOM 605 N N . LYS A 1 71 ? 33.992 12.816 -4.241 1.00 11.25 223 LYS A N 1
ATOM 606 C CA . LYS A 1 71 ? 34.760 12.564 -3.003 1.00 12.54 223 LYS A CA 1
ATOM 607 C C . LYS A 1 71 ? 34.845 11.084 -2.702 1.00 8.89 223 LYS A C 1
ATOM 608 O O . LYS A 1 71 ? 33.812 10.418 -2.618 1.00 10.64 223 LYS A O 1
ATOM 614 N N . VAL A 1 72 ? 36.072 10.584 -2.551 1.00 10.19 224 VAL A N 1
ATOM 615 C CA . VAL A 1 72 ? 36.267 9.190 -2.173 1.00 9.76 224 VAL A CA 1
ATOM 616 C C . VAL A 1 72 ? 35.618 8.900 -0.833 1.00 9.69 224 VAL A C 1
ATOM 617 O O . VAL A 1 72 ? 35.036 7.830 -0.624 1.00 11.04 224 VAL A O 1
ATOM 621 N N . GLU A 1 73 ? 35.692 9.842 0.085 1.00 9.91 225 GLU A N 1
ATOM 622 C CA . GLU A 1 73 ? 35.037 9.631 1.370 1.00 8.82 225 GLU A CA 1
ATOM 623 C C . GLU A 1 73 ? 33.543 9.366 1.231 1.00 10.41 225 GLU A C 1
ATOM 624 O O . GLU A 1 73 ? 32.976 8.553 2.009 1.00 12.22 225 GLU A O 1
ATOM 638 N N . LYS A 1 75 ? 31.969 8.116 -1.559 1.00 10.65 227 LYS A N 1
ATOM 639 C CA . LYS A 1 75 ? 31.872 6.743 -2.078 1.00 10.17 227 LYS A CA 1
ATOM 640 C C . LYS A 1 75 ? 31.880 5.716 -0.925 1.00 10.40 227 LYS A C 1
ATOM 641 O O . LYS A 1 75 ? 31.067 4.801 -0.871 1.00 11.18 227 LYS A O 1
ATOM 647 N N . GLU A 1 76 ? 32.842 5.866 -0.028 1.00 10.96 228 GLU A N 1
ATOM 648 C CA . GLU A 1 76 ? 33.039 4.874 1.028 1.00 8.71 228 GLU A CA 1
ATOM 649 C C . GLU A 1 76 ? 31.885 4.921 2.016 1.00 9.04 228 GLU A C 1
ATOM 650 O O . GLU A 1 76 ? 31.490 3.879 2.552 1.00 11.19 228 GLU A O 1
ATOM 656 N N . LYS A 1 77 ? 31.411 6.107 2.310 1.00 10.41 229 LYS A N 1
ATOM 657 C CA . LYS A 1 77 ? 30.243 6.244 3.199 1.00 11.15 229 LYS A CA 1
ATOM 658 C C . LYS A 1 77 ? 29.047 5.505 2.629 1.00 10.34 229 LYS A C 1
ATOM 659 O O . LYS A 1 77 ? 28.324 4.782 3.379 1.00 12.07 229 LYS A O 1
ATOM 678 N N . LEU A 1 79 ? 29.010 3.018 0.458 1.00 10.05 231 LEU A N 1
ATOM 679 C CA . LEU A 1 79 ? 29.283 1.596 0.491 1.00 10.68 231 LEU A CA 1
ATOM 680 C C . LEU A 1 79 ? 29.078 1.016 1.906 1.00 8.71 231 LEU A C 1
ATOM 681 O O . LEU A 1 79 ? 28.483 -0.060 2.075 1.00 10.01 231 LEU A O 1
ATOM 686 N N . ARG A 1 80 ? 29.572 1.723 2.936 1.00 9.43 232 ARG A N 1
ATOM 687 C CA . ARG A 1 80 ? 29.463 1.238 4.291 1.00 10.05 232 ARG A CA 1
ATOM 688 C C . ARG A 1 80 ? 28.002 1.208 4.679 1.00 9.11 232 ARG A C 1
ATOM 689 O O . ARG A 1 80 ? 27.575 0.267 5.368 1.00 10.48 232 ARG A O 1
ATOM 697 N N . ALA A 1 81 ? 27.246 2.242 4.337 1.00 9.22 233 ALA A N 1
ATOM 698 C CA . ALA A 1 81 ? 25.824 2.288 4.687 1.00 8.97 233 ALA A CA 1
ATOM 699 C C . ALA A 1 81 ? 25.078 1.112 4.028 1.00 10.38 233 ALA A C 1
ATOM 700 O O . ALA A 1 81 ? 24.233 0.464 4.639 1.00 9.76 233 ALA A O 1
ATOM 702 N N . ALA A 1 82 ? 25.365 0.855 2.756 1.00 9.43 234 ALA A N 1
ATOM 703 C CA . ALA A 1 82 ? 24.704 -0.234 2.043 1.00 8.60 234 ALA A CA 1
ATOM 704 C C . ALA A 1 82 ? 24.999 -1.542 2.741 1.00 7.71 234 ALA A C 1
ATOM 705 O O . ALA A 1 82 ? 24.083 -2.408 2.918 1.00 11.66 234 ALA A O 1
ATOM 707 N N . ARG A 1 83 ? 26.262 -1.749 3.095 1.00 8.53 235 ARG A N 1
ATOM 708 C CA . ARG A 1 83 ? 26.628 -3.022 3.729 1.00 10.65 235 ARG A CA 1
ATOM 709 C C . ARG A 1 83 ? 25.979 -3.243 5.086 1.00 11.80 235 ARG A C 1
ATOM 710 O O . ARG A 1 83 ? 25.519 -4.348 5.397 1.00 14.68 235 ARG A O 1
ATOM 718 N N . GLU A 1 84 ? 25.877 -2.181 5.871 1.00 10.50 236 GLU A N 1
ATOM 719 C CA A GLU A 1 84 ? 25.278 -2.236 7.207 0.60 11.70 236 GLU A CA 1
ATOM 720 C CA B GLU A 1 84 ? 25.271 -2.287 7.199 0.40 11.49 236 GLU A CA 1
ATOM 721 C C . GLU A 1 84 ? 23.757 -2.357 7.106 1.00 11.77 236 GLU A C 1
ATOM 722 O O . GLU A 1 84 ? 23.104 -3.062 7.892 1.00 16.09 236 GLU A O 1
ATOM 733 N N . LYS A 1 85 ? 23.168 -1.658 6.153 1.00 9.68 237 LYS A N 1
ATOM 734 C CA . LYS A 1 85 ? 21.701 -1.703 5.967 1.00 9.94 237 LYS A CA 1
ATOM 735 C C . LYS A 1 85 ? 21.266 -3.095 5.525 1.00 11.98 237 LYS A C 1
ATOM 736 O O . LYS A 1 85 ? 20.202 -3.602 5.937 1.00 13.81 237 LYS A O 1
ATOM 742 N N . GLY A 1 86 ? 22.093 -3.715 4.680 1.00 11.25 238 GLY A N 1
ATOM 743 C CA . GLY A 1 86 ? 21.801 -5.044 4.177 1.00 13.60 238 GLY A CA 1
ATOM 744 C C . GLY A 1 86 ? 21.070 -4.966 2.845 1.00 11.75 238 GLY A C 1
ATOM 745 O O . GLY A 1 86 ? 21.682 -4.790 1.775 1.00 19.22 238 GLY A O 1
ATOM 746 N N . ARG A 1 87 ? 19.776 -5.091 2.868 1.00 11.50 239 ARG A N 1
ATOM 747 C CA . ARG A 1 87 ? 18.951 -5.006 1.695 1.00 11.83 239 ARG A CA 1
ATOM 748 C C . ARG A 1 87 ? 18.752 -3.533 1.284 1.00 9.29 239 ARG A C 1
ATOM 749 O O . ARG A 1 87 ? 18.278 -2.707 2.072 1.00 12.01 239 ARG A O 1
ATOM 757 N N . VAL A 1 88 ? 19.167 -3.244 0.051 1.00 8.70 240 VAL A N 1
ATOM 758 C CA . VAL A 1 88 ? 19.071 -1.916 -0.550 1.00 8.62 240 VAL A CA 1
ATOM 759 C C . VAL A 1 88 ? 18.177 -2.041 -1.757 1.00 8.86 240 VAL A C 1
ATOM 760 O O . VAL A 1 88 ? 18.322 -3.013 -2.493 1.00 9.96 240 VAL A O 1
ATOM 764 N N . THR A 1 89 ? 17.205 -1.146 -1.903 1.00 9.92 241 THR A N 1
ATOM 765 C CA . THR A 1 89 ? 16.182 -1.320 -2.935 1.00 8.02 241 THR A CA 1
ATOM 766 C C . THR A 1 89 ? 16.033 -0.151 -3.888 1.00 11.34 241 THR A C 1
ATOM 767 O O . THR A 1 89 ? 16.369 0.988 -3.572 1.00 10.42 241 THR A O 1
ATOM 771 N N . LEU A 1 90 ? 15.519 -0.451 -5.074 1.00 10.33 242 LEU A N 1
ATOM 772 C CA . LEU A 1 90 ? 15.193 0.529 -6.082 1.00 12.16 242 LEU A CA 1
ATOM 773 C C . LEU A 1 90 ? 13.801 0.127 -6.520 1.00 12.27 242 LEU A C 1
ATOM 774 O O . LEU A 1 90 ? 13.622 -0.982 -7.036 1.00 14.22 242 LEU A O 1
ATOM 779 N N . LYS A 1 91 ? 12.813 0.992 -6.276 1.00 12.63 243 LYS A N 1
ATOM 780 C CA . LYS A 1 91 ? 11.385 0.666 -6.452 1.00 17.55 243 LYS A CA 1
ATOM 781 C C . LYS A 1 91 ? 11.001 -0.681 -5.812 1.00 18.06 243 LYS A C 1
ATOM 782 O O . LYS A 1 91 ? 10.241 -1.492 -6.376 1.00 19.84 243 LYS A O 1
ATOM 788 N N . GLY A 1 92 ? 11.533 -0.897 -4.613 1.00 14.85 244 GLY A N 1
ATOM 789 C CA . GLY A 1 92 ? 11.217 -2.066 -3.807 1.00 16.80 244 GLY A CA 1
ATOM 790 C C . GLY A 1 92 ? 11.916 -3.349 -4.247 1.00 19.01 244 GLY A C 1
ATOM 791 O O . GLY A 1 92 ? 11.706 -4.395 -3.625 1.00 20.53 244 GLY A O 1
ATOM 792 N N . LYS A 1 93 ? 12.740 -3.281 -5.291 1.00 13.10 245 LYS A N 1
ATOM 793 C CA . LYS A 1 93 ? 13.501 -4.457 -5.766 1.00 14.98 245 LYS A CA 1
ATOM 794 C C . LYS A 1 93 ? 14.952 -4.347 -5.321 1.00 11.33 245 LYS A C 1
ATOM 795 O O . LYS A 1 93 ? 15.512 -3.254 -5.337 1.00 10.91 245 LYS A O 1
ATOM 801 N N . PRO A 1 94 ? 15.561 -5.464 -4.901 1.00 10.18 246 PRO A N 1
ATOM 802 C CA . PRO A 1 94 ? 16.938 -5.406 -4.392 1.00 8.77 246 PRO A CA 1
ATOM 803 C C . PRO A 1 94 ? 17.970 -5.021 -5.446 1.00 10.30 246 PRO A C 1
ATOM 804 O O . PRO A 1 94 ? 17.948 -5.528 -6.582 1.00 13.17 246 PRO A O 1
ATOM 808 N N . ILE A 1 95 ? 18.885 -4.130 -5.057 1.00 10.32 247 ILE A N 1
ATOM 809 C CA . ILE A 1 95 ? 20.049 -3.803 -5.827 1.00 8.57 247 ILE A CA 1
ATOM 810 C C . ILE A 1 95 ? 21.282 -3.976 -4.951 1.00 8.95 247 ILE A C 1
ATOM 811 O O . ILE A 1 95 ? 21.134 -4.085 -3.728 1.00 10.17 247 ILE A O 1
ATOM 816 N N . ARG A 1 96 ? 22.485 -3.970 -5.540 1.00 10.60 248 ARG A N 1
ATOM 817 C CA . ARG A 1 96 ? 23.699 -4.023 -4.760 1.00 9.35 248 ARG A CA 1
ATOM 818 C C . ARG A 1 96 ? 24.654 -2.908 -5.116 1.00 10.91 248 ARG A C 1
ATOM 819 O O . ARG A 1 96 ? 24.746 -2.522 -6.280 1.00 12.43 248 ARG A O 1
ATOM 827 N N . LEU A 1 97 ? 25.312 -2.349 -4.098 1.00 11.89 249 LEU A N 1
ATOM 828 C CA . LEU A 1 97 ? 26.394 -1.382 -4.259 1.00 11.19 249 LEU A CA 1
ATOM 829 C C . LEU A 1 97 ? 27.692 -2.023 -3.791 1.00 13.85 249 LEU A C 1
ATOM 830 O O . LEU A 1 97 ? 27.777 -2.491 -2.664 1.00 17.83 249 LEU A O 1
ATOM 835 N N . THR A 1 98 ? 28.696 -2.063 -4.637 1.00 12.53 250 THR A N 1
ATOM 836 C CA A THR A 1 98 ? 29.960 -2.699 -4.303 0.60 13.69 250 THR A CA 1
ATOM 837 C CA B THR A 1 98 ? 29.948 -2.672 -4.245 0.40 14.53 250 THR A CA 1
ATOM 838 C C . THR A 1 98 ? 31.117 -1.889 -4.817 1.00 15.29 250 THR A C 1
ATOM 839 O O . THR A 1 98 ? 30.929 -0.951 -5.604 1.00 13.99 250 THR A O 1
ATOM 846 N N . VAL A 1 99 ? 32.311 -2.231 -4.373 1.00 18.48 251 VAL A N 1
ATOM 847 C CA . VAL A 1 99 ? 33.502 -1.566 -4.858 1.00 19.65 251 VAL A CA 1
ATOM 848 C C . VAL A 1 99 ? 33.694 -1.889 -6.326 1.00 23.24 251 VAL A C 1
ATOM 849 O O . VAL A 1 99 ? 33.163 -2.864 -6.826 1.00 22.65 251 VAL A O 1
ATOM 853 N N . ASP A 1 100 ? 34.422 -1.033 -7.024 1.00 27.03 252 ASP A N 1
ATOM 854 C CA . ASP A 1 100 ? 34.679 -1.244 -8.434 1.00 32.57 252 ASP A CA 1
ATOM 855 C C . ASP A 1 100 ? 35.906 -2.152 -8.566 1.00 47.43 252 ASP A C 1
ATOM 856 O O . ASP A 1 100 ? 36.833 -2.089 -7.748 1.00 53.66 252 ASP A O 1
ATOM 862 N N . ALA B 1 2 ? -8.113 -9.733 13.362 1.00 26.03 154 ALA B N 1
ATOM 863 C CA . ALA B 1 2 ? -7.911 -8.317 12.885 1.00 25.29 154 ALA B CA 1
ATOM 864 C C . ALA B 1 2 ? -6.587 -7.702 13.363 1.00 27.38 154 ALA B C 1
ATOM 865 O O . ALA B 1 2 ? -6.139 -7.919 14.499 1.00 23.54 154 ALA B O 1
ATOM 880 N N . GLY B 1 4 ? -3.801 -4.140 13.452 1.00 16.47 156 GLY B N 1
ATOM 881 C CA . GLY B 1 4 ? -3.975 -2.719 13.801 1.00 16.77 156 GLY B CA 1
ATOM 882 C C . GLY B 1 4 ? -2.715 -1.952 13.566 1.00 12.94 156 GLY B C 1
ATOM 883 O O . GLY B 1 4 ? -1.656 -2.460 13.813 1.00 15.47 156 GLY B O 1
ATOM 884 N N . ASN B 1 5 ? -2.843 -0.694 13.193 1.00 13.07 157 ASN B N 1
ATOM 885 C CA . ASN B 1 5 ? -1.688 0.150 12.839 1.00 10.81 157 ASN B CA 1
ATOM 886 C C . ASN B 1 5 ? -1.542 1.240 13.876 1.00 12.87 157 ASN B C 1
ATOM 887 O O . ASN B 1 5 ? -2.517 1.786 14.359 1.00 15.14 157 ASN B O 1
ATOM 892 N N . LEU B 1 6 ? -0.307 1.580 14.198 1.00 10.08 158 LEU B N 1
ATOM 893 C CA . LEU B 1 6 ? -0.066 2.817 14.919 1.00 11.28 158 LEU B CA 1
ATOM 894 C C . LEU B 1 6 ? 1.085 3.568 14.305 1.00 11.15 158 LEU B C 1
ATOM 895 O O . LEU B 1 6 ? 1.884 3.030 13.533 1.00 12.80 158 LEU B O 1
ATOM 900 N N . ARG B 1 7 ? 1.145 4.840 14.660 1.00 8.80 159 ARG B N 1
ATOM 901 C CA . ARG B 1 7 ? 2.140 5.754 14.144 1.00 9.11 159 ARG B CA 1
ATOM 902 C C . ARG B 1 7 ? 3.113 6.092 15.261 1.00 8.18 159 ARG B C 1
ATOM 903 O O . ARG B 1 7 ? 2.715 6.459 16.388 1.00 10.74 159 ARG B O 1
ATOM 911 N N . LEU B 1 8 ? 4.397 5.983 14.948 1.00 7.56 160 LEU B N 1
ATOM 912 C CA . LEU B 1 8 ? 5.472 6.232 15.868 1.00 8.19 160 LEU B CA 1
ATOM 913 C C . LEU B 1 8 ? 6.196 7.457 15.344 1.00 6.78 160 LEU B C 1
ATOM 914 O O . LEU B 1 8 ? 6.768 7.435 14.225 1.00 7.89 160 LEU B O 1
ATOM 919 N N . ILE B 1 9 ? 6.237 8.503 16.167 1.00 8.26 161 ILE B N 1
ATOM 920 C CA . ILE B 1 9 ? 6.721 9.818 15.795 1.00 8.78 161 ILE B CA 1
ATOM 921 C C . ILE B 1 9 ? 7.983 10.195 16.605 1.00 8.76 161 ILE B C 1
ATOM 922 O O . ILE B 1 9 ? 8.031 9.996 17.839 1.00 10.39 161 ILE B O 1
ATOM 927 N N . GLY B 1 10 ? 8.987 10.766 15.906 1.00 9.17 162 GLY B N 1
ATOM 928 C CA . GLY B 1 10 ? 10.179 11.250 16.557 1.00 10.52 162 GLY B CA 1
ATOM 929 C C . GLY B 1 10 ? 11.416 10.402 16.572 1.00 10.28 162 GLY B C 1
ATOM 930 O O . GLY B 1 10 ? 12.414 10.777 17.199 1.00 12.20 162 GLY B O 1
ATOM 931 N N . VAL B 1 11 ? 11.375 9.275 15.856 1.00 9.75 163 VAL B N 1
ATOM 932 C CA . VAL B 1 11 ? 12.528 8.383 15.841 1.00 12.01 163 VAL B CA 1
ATOM 933 C C . VAL B 1 11 ? 13.530 8.913 14.825 1.00 9.80 163 VAL B C 1
ATOM 934 O O . VAL B 1 11 ? 13.210 9.083 13.649 1.00 9.72 163 VAL B O 1
ATOM 938 N N . PRO B 1 12 ? 14.788 9.152 15.231 1.00 10.88 164 PRO B N 1
ATOM 939 C CA . PRO B 1 12 ? 15.713 9.742 14.267 1.00 11.50 164 PRO B CA 1
ATOM 940 C C . PRO B 1 12 ? 15.922 8.829 13.062 1.00 10.04 164 PRO B C 1
ATOM 941 O O . PRO B 1 12 ? 15.939 7.586 13.201 1.00 9.37 164 PRO B O 1
ATOM 945 N N . GLU B 1 13 ? 16.097 9.436 11.909 1.00 8.81 165 GLU B N 1
ATOM 946 C CA . GLU B 1 13 ? 16.400 8.686 10.686 1.00 8.73 165 GLU B CA 1
ATOM 947 C C . GLU B 1 13 ? 17.840 8.162 10.719 1.00 10.41 165 GLU B C 1
ATOM 948 O O . GLU B 1 13 ? 18.718 8.777 11.319 1.00 10.91 165 GLU B O 1
ATOM 954 N N . SER B 1 14 ? 18.081 7.087 9.992 1.00 9.98 166 SER B N 1
ATOM 955 C CA . SER B 1 14 ? 19.406 6.461 9.938 1.00 10.03 166 SER B CA 1
ATOM 956 C C . SER B 1 14 ? 19.641 5.864 8.561 1.00 13.00 166 SER B C 1
ATOM 957 O O . SER B 1 14 ? 18.766 5.179 8.019 1.00 13.48 166 SER B O 1
ATOM 960 N N . ASP B 1 15 ? 20.848 6.069 8.017 1.00 10.53 167 ASP B N 1
ATOM 961 C CA . ASP B 1 15 ? 21.207 5.506 6.722 1.00 12.15 167 ASP B CA 1
ATOM 962 C C . ASP B 1 15 ? 21.347 3.988 6.730 1.00 10.66 167 ASP B C 1
ATOM 963 O O . ASP B 1 15 ? 21.419 3.366 5.673 1.00 14.28 167 ASP B O 1
ATOM 968 N N . VAL B 1 16 ? 21.349 3.372 7.899 1.00 11.00 168 VAL B N 1
ATOM 969 C CA . VAL B 1 16 ? 21.501 1.917 8.002 1.00 10.77 168 VAL B CA 1
ATOM 970 C C . VAL B 1 16 ? 20.306 1.230 8.625 1.00 10.82 168 VAL B C 1
ATOM 971 O O . VAL B 1 16 ? 20.326 0.045 8.924 1.00 11.14 168 VAL B O 1
ATOM 975 N N . GLU B 1 17 ? 19.194 1.952 8.747 1.00 11.09 169 GLU B N 1
ATOM 976 C CA . GLU B 1 17 ? 17.963 1.348 9.278 1.00 11.38 169 GLU B CA 1
ATOM 977 C C . GLU B 1 17 ? 17.471 0.262 8.343 1.00 12.24 169 GLU B C 1
ATOM 978 O O . GLU B 1 17 ? 17.524 0.394 7.121 1.00 14.57 169 GLU B O 1
ATOM 984 N N . ASN B 1 18 ? 16.942 -0.810 8.905 1.00 11.46 170 ASN B N 1
ATOM 985 C CA . ASN B 1 18 ? 16.258 -1.820 8.139 1.00 14.21 170 ASN B CA 1
ATOM 986 C C . ASN B 1 18 ? 15.093 -2.398 8.995 1.00 13.57 170 ASN B C 1
ATOM 987 O O . ASN B 1 18 ? 14.886 -1.984 10.149 1.00 10.89 170 ASN B O 1
ATOM 992 N N . GLY B 1 19 ? 14.364 -3.378 8.473 1.00 17.16 171 GLY B N 1
ATOM 993 C CA . GLY B 1 19 ? 13.156 -3.857 9.150 1.00 18.61 171 GLY B CA 1
ATOM 994 C C . GLY B 1 19 ? 13.485 -4.515 10.479 1.00 15.91 171 GLY B C 1
ATOM 995 O O . GLY B 1 19 ? 12.740 -4.433 11.452 1.00 15.52 171 GLY B O 1
ATOM 996 N N . THR B 1 20 ? 14.602 -5.205 10.516 1.00 15.08 172 THR B N 1
ATOM 997 C CA . THR B 1 20 ? 15.015 -5.887 11.734 1.00 17.48 172 THR B CA 1
ATOM 998 C C . THR B 1 20 ? 15.391 -4.898 12.836 1.00 14.71 172 THR B C 1
ATOM 999 O O . THR B 1 20 ? 14.963 -5.026 13.977 1.00 14.67 172 THR B O 1
ATOM 1003 N N . LYS B 1 21 ? 16.174 -3.882 12.496 1.00 12.44 173 LYS B N 1
ATOM 1004 C CA . LYS B 1 21 ? 16.451 -2.810 13.439 1.00 11.96 173 LYS B CA 1
ATOM 1005 C C . LYS B 1 21 ? 15.195 -2.102 13.925 1.00 9.32 173 LYS B C 1
ATOM 1006 O O . LYS B 1 21 ? 15.080 -1.775 15.104 1.00 12.11 173 LYS B O 1
ATOM 1012 N N . LEU B 1 22 ? 14.236 -1.870 13.048 1.00 9.36 174 LEU B N 1
ATOM 1013 C CA . LEU B 1 22 ? 12.976 -1.225 13.447 1.00 11.74 174 LEU B CA 1
ATOM 1014 C C . LEU B 1 22 ? 12.205 -2.088 14.420 1.00 10.30 174 LEU B C 1
ATOM 1015 O O . LEU B 1 22 ? 11.665 -1.578 15.384 1.00 11.04 174 LEU B O 1
ATOM 1020 N N . GLU B 1 23 ? 12.120 -3.385 14.168 1.00 10.21 175 GLU B N 1
ATOM 1021 C CA . GLU B 1 23 ? 11.441 -4.279 15.107 1.00 12.35 175 GLU B CA 1
ATOM 1022 C C . GLU B 1 23 ? 12.169 -4.296 16.458 1.00 14.64 175 GLU B C 1
ATOM 1023 O O . GLU B 1 23 ? 11.505 -4.305 17.528 1.00 14.11 175 GLU B O 1
ATOM 1029 N N . ASN B 1 24 ? 13.501 -4.257 16.436 1.00 13.36 176 ASN B N 1
ATOM 1030 C CA . ASN B 1 24 ? 14.265 -4.153 17.666 1.00 15.42 176 ASN B CA 1
ATOM 1031 C C . ASN B 1 24 ? 14.055 -2.830 18.414 1.00 12.85 176 ASN B C 1
ATOM 1032 O O . ASN B 1 24 ? 13.966 -2.810 19.651 1.00 13.92 176 ASN B O 1
ATOM 1037 N N . THR B 1 25 ? 13.911 -1.738 17.669 1.00 11.43 177 THR B N 1
ATOM 1038 C CA . THR B 1 25 ? 13.565 -0.461 18.253 1.00 12.79 177 THR B CA 1
ATOM 1039 C C . THR B 1 25 ? 12.182 -0.497 18.915 1.00 12.27 177 THR B C 1
ATOM 1040 O O . THR B 1 25 ? 11.985 0.053 20.001 1.00 11.01 177 THR B O 1
ATOM 1044 N N . LEU B 1 26 ? 11.193 -1.106 18.264 1.00 11.07 178 LEU B N 1
ATOM 1045 C CA . LEU B 1 26 ? 9.874 -1.292 18.879 1.00 9.78 178 LEU B CA 1
ATOM 1046 C C . LEU B 1 26 ? 9.990 -2.049 20.217 1.00 10.55 178 LEU B C 1
ATOM 1047 O O . LEU B 1 26 ? 9.400 -1.634 21.236 1.00 10.11 178 LEU B O 1
ATOM 1052 N N . GLN B 1 27 ? 10.736 -3.135 20.220 1.00 12.98 179 GLN B N 1
ATOM 1053 C CA A GLN B 1 27 ? 10.955 -3.880 21.455 0.70 11.81 179 GLN B CA 1
ATOM 1054 C CA B GLN B 1 27 ? 11.010 -3.885 21.449 0.30 14.27 179 GLN B CA 1
ATOM 1055 C C . GLN B 1 27 ? 11.658 -3.004 22.514 1.00 11.69 179 GLN B C 1
ATOM 1056 O O . GLN B 1 27 ? 11.287 -3.044 23.691 1.00 12.02 179 GLN B O 1
ATOM 1067 N N . ASP B 1 28 ? 12.602 -2.165 22.114 1.00 10.82 180 ASP B N 1
ATOM 1068 C CA . ASP B 1 28 ? 13.248 -1.241 23.050 1.00 11.59 180 ASP B CA 1
ATOM 1069 C C . ASP B 1 28 ? 12.257 -0.262 23.663 1.00 11.25 180 ASP B C 1
ATOM 1070 O O . ASP B 1 28 ? 12.267 -0.003 24.851 1.00 10.67 180 ASP B O 1
ATOM 1075 N N . ILE B 1 29 ? 11.334 0.231 22.853 1.00 10.55 181 ILE B N 1
ATOM 1076 C CA . ILE B 1 29 ? 10.307 1.138 23.367 1.00 8.86 181 ILE B CA 1
ATOM 1077 C C . ILE B 1 29 ? 9.438 0.421 24.399 1.00 8.24 181 ILE B C 1
ATOM 1078 O O . ILE B 1 29 ? 9.092 0.966 25.460 1.00 8.52 181 ILE B O 1
ATOM 1083 N N . ILE B 1 30 ? 9.013 -0.787 24.085 1.00 10.86 182 ILE B N 1
ATOM 1084 C CA . ILE B 1 30 ? 8.219 -1.564 25.039 1.00 9.10 182 ILE B CA 1
ATOM 1085 C C . ILE B 1 30 ? 8.974 -1.791 26.340 1.00 10.05 182 ILE B C 1
ATOM 1086 O O . ILE B 1 30 ? 8.440 -1.570 27.433 1.00 10.72 182 ILE B O 1
ATOM 1091 N N . GLN B 1 31 ? 10.228 -2.158 26.211 1.00 10.06 183 GLN B N 1
ATOM 1092 C CA . GLN B 1 31 ? 11.040 -2.519 27.381 1.00 9.29 183 GLN B CA 1
ATOM 1093 C C . GLN B 1 31 ? 11.408 -1.317 28.217 1.00 10.57 183 GLN B C 1
ATOM 1094 O O . GLN B 1 31 ? 11.554 -1.458 29.444 1.00 12.17 183 GLN B O 1
ATOM 1100 N N . GLU B 1 32 ? 11.438 -0.125 27.596 1.00 10.33 184 GLU B N 1
ATOM 1101 C CA . GLU B 1 32 ? 11.829 1.125 28.310 1.00 11.64 184 GLU B CA 1
ATOM 1102 C C . GLU B 1 32 ? 10.629 1.772 28.995 1.00 10.95 184 GLU B C 1
ATOM 1103 O O . GLU B 1 32 ? 10.824 2.557 29.945 1.00 13.42 184 GLU B O 1
ATOM 1109 N N . ASN B 1 33 ? 9.420 1.510 28.493 1.00 7.99 185 ASN B N 1
ATOM 1110 C CA . ASN B 1 33 ? 8.204 2.217 28.909 1.00 10.51 185 ASN B CA 1
ATOM 1111 C C . ASN B 1 33 ? 7.072 1.400 29.510 1.00 10.20 185 ASN B C 1
ATOM 1112 O O . ASN B 1 33 ? 6.285 1.931 30.310 1.00 9.69 185 ASN B O 1
ATOM 1117 N N . PHE B 1 34 ? 6.901 0.169 29.028 1.00 9.13 186 PHE B N 1
ATOM 1118 C CA . PHE B 1 34 ? 5.675 -0.604 29.288 1.00 9.50 186 PHE B CA 1
ATOM 1119 C C . PHE B 1 34 ? 6.016 -1.993 29.844 1.00 8.63 186 PHE B C 1
ATOM 1120 O O . PHE B 1 34 ? 5.924 -2.979 29.122 1.00 9.97 186 PHE B O 1
ATOM 1128 N N . PRO B 1 35 ? 6.476 -2.059 31.106 1.00 10.41 187 PRO B N 1
ATOM 1129 C CA . PRO B 1 35 ? 6.979 -3.320 31.658 1.00 8.56 187 PRO B CA 1
ATOM 1130 C C . PRO B 1 35 ? 6.007 -4.469 31.700 1.00 9.81 187 PRO B C 1
ATOM 1131 O O . PRO B 1 35 ? 6.451 -5.628 31.626 1.00 11.61 187 PRO B O 1
ATOM 1135 N N . ASN B 1 36 ? 4.715 -4.191 31.792 1.00 10.61 188 ASN B N 1
ATOM 1136 C CA . ASN B 1 36 ? 3.734 -5.269 31.803 1.00 13.22 188 ASN B CA 1
ATOM 1137 C C . ASN B 1 36 ? 3.560 -5.878 30.427 1.00 15.29 188 ASN B C 1
ATOM 1138 O O . ASN B 1 36 ? 3.489 -7.101 30.275 1.00 16.23 188 ASN B O 1
ATOM 1143 N N . LEU B 1 37 ? 3.640 -5.022 29.412 1.00 11.62 189 LEU B N 1
ATOM 1144 C CA . LEU B 1 37 ? 3.721 -5.531 28.057 1.00 13.35 189 LEU B CA 1
ATOM 1145 C C . LEU B 1 37 ? 5.032 -6.277 27.813 1.00 12.87 189 LEU B C 1
ATOM 1146 O O . LEU B 1 37 ? 5.067 -7.298 27.121 1.00 13.41 189 LEU B O 1
ATOM 1151 N N . ALA B 1 38 ? 6.140 -5.740 28.323 1.00 11.48 190 ALA B N 1
ATOM 1152 C CA . ALA B 1 38 ? 7.454 -6.393 28.146 1.00 12.11 190 ALA B CA 1
ATOM 1153 C C . ALA B 1 38 ? 7.486 -7.814 28.722 1.00 12.88 190 ALA B C 1
ATOM 1154 O O . ALA B 1 38 ? 8.004 -8.731 28.089 1.00 14.93 190 ALA B O 1
ATOM 1156 N N . ARG B 1 39 ? 6.910 -7.965 29.902 1.00 10.81 191 ARG B N 1
ATOM 1157 C CA . ARG B 1 39 ? 6.825 -9.254 30.553 1.00 11.24 191 ARG B CA 1
ATOM 1158 C C . ARG B 1 39 ? 6.079 -10.298 29.741 1.00 12.01 191 ARG B C 1
ATOM 1159 O O . ARG B 1 39 ? 6.385 -11.487 29.790 1.00 14.30 191 ARG B O 1
ATOM 1167 N N . GLN B 1 40 ? 5.038 -9.871 29.057 1.00 15.45 192 GLN B N 1
ATOM 1168 C CA . GLN B 1 40 ? 4.191 -10.747 28.228 1.00 18.64 192 GLN B CA 1
ATOM 1169 C C . GLN B 1 40 ? 4.908 -11.191 26.965 1.00 18.86 192 GLN B C 1
ATOM 1170 O O . GLN B 1 40 ? 4.623 -12.280 26.409 1.00 26.14 192 GLN B O 1
ATOM 1176 N N . ALA B 1 41 ? 5.818 -10.366 26.483 1.00 25.74 193 ALA B N 1
ATOM 1177 C CA . ALA B 1 41 ? 6.659 -10.617 25.323 1.00 29.15 193 ALA B CA 1
ATOM 1178 C C . ALA B 1 41 ? 5.927 -11.120 24.094 1.00 36.89 193 ALA B C 1
ATOM 1179 O O . ALA B 1 41 ? 6.420 -12.019 23.418 1.00 36.44 193 ALA B O 1
ATOM 1181 N N . ASN B 1 42 ? 4.753 -10.575 23.812 1.00 36.67 194 ASN B N 1
ATOM 1182 C CA . ASN B 1 42 ? 4.107 -10.879 22.520 1.00 48.93 194 ASN B CA 1
ATOM 1183 C C . ASN B 1 42 ? 4.138 -9.681 21.548 1.00 50.71 194 ASN B C 1
ATOM 1184 O O . ASN B 1 42 ? 3.109 -9.059 21.272 1.00 58.49 194 ASN B O 1
ATOM 1189 N N . VAL B 1 43 ? 5.336 -9.371 21.037 1.00 46.45 195 VAL B N 1
ATOM 1190 C CA . VAL B 1 43 ? 5.511 -8.289 20.038 1.00 40.95 195 VAL B CA 1
ATOM 1191 C C . VAL B 1 43 ? 5.450 -8.873 18.637 1.00 33.43 195 VAL B C 1
ATOM 1192 O O . VAL B 1 43 ? 6.476 -9.108 17.976 1.00 31.69 195 VAL B O 1
ATOM 1196 N N . GLN B 1 44 ? 4.221 -9.129 18.193 1.00 22.72 196 GLN B N 1
ATOM 1197 C CA . GLN B 1 44 ? 3.992 -9.718 16.910 1.00 19.24 196 GLN B CA 1
ATOM 1198 C C . GLN B 1 44 ? 3.682 -8.575 15.926 1.00 17.66 196 GLN B C 1
ATOM 1199 O O . GLN B 1 44 ? 2.623 -7.977 16.020 1.00 16.08 196 GLN B O 1
ATOM 1205 N N . ILE B 1 45 ? 4.565 -8.400 14.944 1.00 20.85 197 ILE B N 1
ATOM 1206 C CA . ILE B 1 45 ? 4.477 -7.339 13.945 1.00 16.97 197 ILE B CA 1
ATOM 1207 C C . ILE B 1 45 ? 4.383 -7.921 12.560 1.00 20.43 197 ILE B C 1
ATOM 1208 O O . ILE B 1 45 ? 5.090 -8.890 12.223 1.00 22.45 197 ILE B O 1
ATOM 1213 N N . GLN B 1 46 ? 3.520 -7.358 11.740 1.00 15.43 198 GLN B N 1
ATOM 1214 C CA . GLN B 1 46 ? 3.441 -7.720 10.331 1.00 18.05 198 GLN B CA 1
ATOM 1215 C C . GLN B 1 46 ? 4.476 -6.986 9.518 1.00 15.67 198 GLN B C 1
ATOM 1216 O O . GLN B 1 46 ? 5.129 -7.582 8.669 1.00 24.38 198 GLN B O 1
ATOM 1222 N N . GLU B 1 47 ? 4.557 -5.676 9.758 1.00 18.09 199 GLU B N 1
ATOM 1223 C CA A GLU B 1 47 ? 5.449 -4.812 9.004 0.70 17.09 199 GLU B CA 1
ATOM 1224 C CA B GLU B 1 47 ? 5.350 -4.760 8.968 0.30 16.02 199 GLU B CA 1
ATOM 1225 C C . GLU B 1 47 ? 5.652 -3.533 9.816 1.00 13.22 199 GLU B C 1
ATOM 1226 O O . GLU B 1 47 ? 4.816 -3.105 10.600 1.00 13.83 199 GLU B O 1
ATOM 1237 N N . ILE B 1 48 ? 6.830 -2.982 9.664 1.00 11.84 200 ILE B N 1
ATOM 1238 C CA . ILE B 1 48 ? 7.161 -1.736 10.301 1.00 9.83 200 ILE B CA 1
ATOM 1239 C C . ILE B 1 48 ? 8.006 -0.978 9.321 1.00 10.35 200 ILE B C 1
ATOM 1240 O O . ILE B 1 48 ? 9.021 -1.494 8.860 1.00 13.43 200 ILE B O 1
ATOM 1245 N N . GLN B 1 49 ? 7.589 0.233 9.023 1.00 9.35 201 GLN B N 1
ATOM 1246 C CA . GLN B 1 49 ? 8.195 0.990 7.945 1.00 9.16 201 GLN B CA 1
ATOM 1247 C C . GLN B 1 49 ? 7.989 2.470 8.071 1.00 7.59 201 GLN B C 1
ATOM 1248 O O . GLN B 1 49 ? 6.977 2.898 8.594 1.00 9.23 201 GLN B O 1
ATOM 1254 N N . ARG B 1 50 ? 8.987 3.231 7.604 1.00 7.64 202 ARG B N 1
ATOM 1255 C CA . ARG B 1 50 ? 8.815 4.674 7.474 1.00 7.76 202 ARG B CA 1
ATOM 1256 C C . ARG B 1 50 ? 7.705 4.962 6.459 1.00 7.33 202 ARG B C 1
ATOM 1257 O O . ARG B 1 50 ? 7.531 4.200 5.480 1.00 9.72 202 ARG B O 1
ATOM 1265 N N . THR B 1 51 ? 7.026 6.099 6.589 1.00 7.66 203 THR B N 1
ATOM 1266 C CA . THR B 1 51 ? 6.100 6.570 5.546 1.00 8.59 203 THR B CA 1
ATOM 1267 C C . THR B 1 51 ? 6.387 8.041 5.274 1.00 9.37 203 THR B C 1
ATOM 1268 O O . THR B 1 51 ? 6.522 8.803 6.222 1.00 11.37 203 THR B O 1
ATOM 1272 N N . PRO B 1 52 ? 6.467 8.437 4.003 1.00 8.67 204 PRO B N 1
ATOM 1273 C CA . PRO B 1 52 ? 6.578 7.608 2.805 1.00 9.98 204 PRO B CA 1
ATOM 1274 C C . PRO B 1 52 ? 7.879 6.813 2.798 1.00 8.81 204 PRO B C 1
ATOM 1275 O O . PRO B 1 52 ? 8.767 7.063 3.601 1.00 9.79 204 PRO B O 1
ATOM 1279 N N . GLN B 1 53 ? 7.966 5.855 1.882 1.00 8.26 205 GLN B N 1
ATOM 1280 C CA . GLN B 1 53 ? 9.131 5.004 1.757 1.00 9.70 205 GLN B CA 1
ATOM 1281 C C . GLN B 1 53 ? 10.269 5.607 0.985 1.00 12.83 205 GLN B C 1
ATOM 1282 O O . GLN B 1 53 ? 11.168 4.897 0.518 1.00 14.11 205 GLN B O 1
ATOM 1288 N N . ARG B 1 54 ? 10.276 6.912 0.855 1.00 10.02 206 ARG B N 1
ATOM 1289 C CA . ARG B 1 54 ? 11.450 7.628 0.389 1.00 9.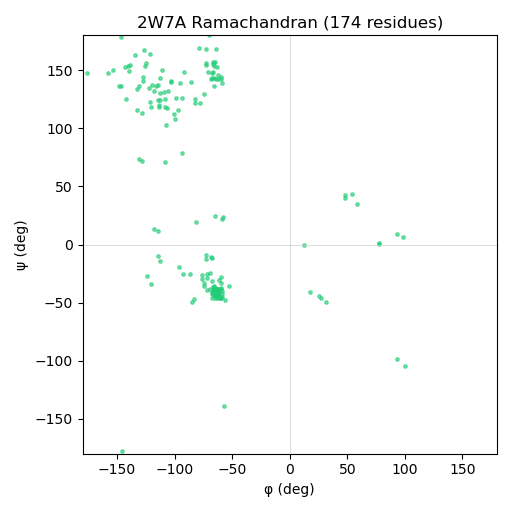06 206 ARG B CA 1
ATOM 1290 C C . ARG B 1 54 ? 11.553 8.937 1.150 1.00 9.27 206 ARG B C 1
ATOM 1291 O O . ARG B 1 54 ? 10.565 9.473 1.634 1.00 9.57 206 ARG B O 1
ATOM 1299 N N . TYR B 1 55 ? 12.780 9.426 1.271 1.00 9.45 207 TYR B N 1
ATOM 1300 C CA . TYR B 1 55 ? 13.065 10.680 1.965 1.00 7.75 207 TYR B CA 1
ATOM 1301 C C . TYR B 1 55 ? 13.415 11.663 0.867 1.00 9.26 207 TYR B C 1
ATOM 1302 O O . TYR B 1 55 ? 14.550 11.586 0.305 1.00 9.49 207 TYR B O 1
ATOM 1311 N N . SER B 1 56 ? 12.477 12.570 0.510 1.00 8.82 208 SER B N 1
ATOM 1312 C CA . SER B 1 56 ? 12.682 13.458 -0.620 1.00 9.53 208 SER B CA 1
ATOM 1313 C C . SER B 1 56 ? 13.691 14.547 -0.328 1.00 11.05 208 SER B C 1
ATOM 1314 O O . SER B 1 56 ? 13.993 14.833 0.813 1.00 8.82 208 SER B O 1
ATOM 1317 N N . SER B 1 57 ? 14.106 15.235 -1.392 1.00 13.28 209 SER B N 1
ATOM 1318 C CA . SER B 1 57 ? 14.992 16.369 -1.262 1.00 14.48 209 SER B CA 1
ATOM 1319 C C . SER B 1 57 ? 14.266 17.601 -0.680 1.00 14.10 209 SER B C 1
ATOM 1320 O O . SER B 1 57 ? 14.901 18.619 -0.349 1.00 16.80 209 SER B O 1
ATOM 1323 N N . ARG B 1 58 ? 12.935 17.522 -0.567 1.00 12.28 210 ARG B N 1
ATOM 1324 C CA . ARG B 1 58 ? 12.128 18.600 0.013 1.00 14.04 210 ARG B CA 1
ATOM 1325 C C . ARG B 1 58 ? 11.804 18.407 1.475 1.00 11.53 210 ARG B C 1
ATOM 1326 O O . ARG B 1 58 ? 11.422 19.342 2.179 1.00 13.56 210 ARG B O 1
ATOM 1334 N N . ARG B 1 59 ? 11.914 17.181 1.944 1.00 9.43 211 ARG B N 1
ATOM 1335 C CA . ARG B 1 59 ? 11.479 16.862 3.307 1.00 9.87 211 ARG B CA 1
ATOM 1336 C C . ARG B 1 59 ? 12.355 17.571 4.340 1.00 10.04 211 ARG B C 1
ATOM 1337 O O . ARG B 1 59 ? 13.566 17.644 4.179 1.00 10.08 211 ARG B O 1
ATOM 1345 N N . ALA B 1 60 ? 11.724 18.009 5.434 1.00 10.98 212 ALA B N 1
ATOM 1346 C CA . ALA B 1 60 ? 12.347 18.773 6.486 1.00 11.87 212 ALA B CA 1
ATOM 1347 C C . ALA B 1 60 ? 12.456 18.067 7.811 1.00 13.68 212 ALA B C 1
ATOM 1348 O O . ALA B 1 60 ? 13.194 18.534 8.696 1.00 16.03 212 ALA B O 1
ATOM 1350 N N . THR B 1 61 ? 11.731 16.956 7.978 1.00 11.01 213 THR B N 1
ATOM 1351 C CA . THR B 1 61 ? 11.565 16.352 9.284 1.00 9.60 213 THR B CA 1
ATOM 1352 C C . THR B 1 61 ? 11.664 14.814 9.173 1.00 8.27 213 THR B C 1
ATOM 1353 O O . THR B 1 61 ? 11.350 14.281 8.109 1.00 10.12 213 THR B O 1
ATOM 1357 N N . PRO B 1 62 ? 12.059 14.102 10.255 1.00 8.64 214 PRO B N 1
ATOM 1358 C CA . PRO B 1 62 ? 12.034 12.642 10.202 1.00 8.33 214 PRO B CA 1
ATOM 1359 C C . PRO B 1 62 ? 10.669 12.105 9.933 1.00 8.54 214 PRO B C 1
ATOM 1360 O O . PRO B 1 62 ? 9.674 12.627 10.431 1.00 9.64 214 PRO B O 1
ATOM 1364 N N . ARG B 1 63 ? 10.620 11.032 9.142 1.00 7.51 215 ARG B N 1
ATOM 1365 C CA . ARG B 1 63 ? 9.365 10.415 8.825 1.00 6.62 215 ARG B CA 1
ATOM 1366 C C . ARG B 1 63 ? 8.768 9.687 10.021 1.00 6.16 215 ARG B C 1
ATOM 1367 O O . ARG B 1 63 ? 9.486 9.121 10.872 1.00 8.17 215 ARG B O 1
ATOM 1375 N N . HIS B 1 64 ? 7.431 9.674 10.043 1.00 7.11 216 HIS B N 1
ATOM 1376 C CA . HIS B 1 64 ? 6.740 8.779 10.933 1.00 8.41 216 HIS B CA 1
ATOM 1377 C C . HIS B 1 64 ? 7.036 7.337 10.523 1.00 7.09 216 HIS B C 1
ATOM 1378 O O . HIS B 1 64 ? 7.335 7.029 9.360 1.00 8.71 216 HIS B O 1
ATOM 1385 N N . ILE B 1 65 ? 6.883 6.451 11.490 1.00 6.16 217 ILE B N 1
ATOM 1386 C CA . ILE B 1 65 ? 7.000 5.021 11.292 1.00 7.04 217 ILE B CA 1
ATOM 1387 C C . ILE B 1 65 ? 5.611 4.437 11.511 1.00 7.78 217 ILE B C 1
ATOM 1388 O O . ILE B 1 65 ? 4.953 4.784 12.508 1.00 9.25 217 ILE B O 1
ATOM 1393 N N . ILE B 1 66 ? 5.127 3.601 10.586 1.00 7.86 218 ILE B N 1
ATOM 1394 C CA . ILE B 1 66 ? 3.860 2.888 10.772 1.00 7.97 218 ILE B CA 1
ATOM 1395 C C . ILE B 1 66 ? 4.206 1.477 11.244 1.00 7.88 218 ILE B C 1
ATOM 1396 O O . ILE B 1 66 ? 4.985 0.786 10.613 1.00 9.23 218 ILE B O 1
ATOM 1401 N N . VAL B 1 67 ? 3.611 1.096 12.370 1.00 7.77 219 VAL B N 1
ATOM 1402 C CA . VAL B 1 67 ? 3.766 -0.243 12.925 1.00 9.60 219 VAL B CA 1
ATOM 1403 C C . VAL B 1 67 ? 2.444 -0.965 12.711 1.00 8.64 219 VAL B C 1
ATOM 1404 O O . VAL B 1 67 ? 1.435 -0.488 13.200 1.00 9.78 219 VAL B O 1
ATOM 1408 N N . ARG B 1 68 ? 2.450 -2.059 11.948 1.00 10.24 220 ARG B N 1
ATOM 1409 C CA . ARG B 1 68 ? 1.266 -2.900 11.796 1.00 9.45 220 ARG B CA 1
ATOM 1410 C C . ARG B 1 68 ? 1.417 -4.118 12.694 1.00 11.19 220 ARG B C 1
ATOM 1411 O O . ARG B 1 68 ? 2.285 -4.984 12.449 1.00 14.01 220 ARG B O 1
ATOM 1419 N N . PHE B 1 69 ? 0.578 -4.176 13.711 1.00 10.47 221 PHE B N 1
ATOM 1420 C CA . PHE B 1 69 ? 0.541 -5.287 14.678 1.00 11.81 221 PHE B CA 1
ATOM 1421 C C . PHE B 1 69 ? -0.339 -6.401 14.145 1.00 16.29 221 PHE B C 1
ATOM 1422 O O . PHE B 1 69 ? -1.388 -6.127 13.583 1.00 14.95 221 PHE B O 1
ATOM 1430 N N . THR B 1 70 ? 0.089 -7.641 14.344 1.00 12.30 222 THR B N 1
ATOM 1431 C CA . THR B 1 70 ? -0.687 -8.806 13.965 1.00 13.77 222 THR B CA 1
ATOM 1432 C C . THR B 1 70 ? -2.018 -8.846 14.720 1.00 14.81 222 THR B C 1
ATOM 1433 O O . THR B 1 70 ? -3.014 -9.345 14.177 1.00 19.34 222 THR B O 1
ATOM 1437 N N . LYS B 1 71 ? -2.058 -8.313 15.947 1.00 15.06 223 LYS B N 1
ATOM 1438 C CA . LYS B 1 71 ? -3.282 -8.313 16.741 1.00 17.34 223 LYS B CA 1
ATOM 1439 C C . LYS B 1 71 ? -3.658 -6.876 17.096 1.00 17.44 223 LYS B C 1
ATOM 1440 O O . LYS B 1 71 ? -2.866 -6.162 17.734 1.00 19.61 223 LYS B O 1
ATOM 1446 N N . VAL B 1 72 ? -4.864 -6.470 16.712 1.00 18.85 224 VAL B N 1
ATOM 1447 C CA . VAL B 1 72 ? -5.391 -5.163 17.049 1.00 20.32 224 VAL B CA 1
ATOM 1448 C C . VAL B 1 72 ? -5.322 -4.899 18.555 1.00 20.32 224 VAL B C 1
ATOM 1449 O O . VAL B 1 72 ? -5.077 -3.756 18.979 1.00 18.82 224 VAL B O 1
ATOM 1453 N N . GLU B 1 73 ? -5.527 -5.929 19.364 1.00 21.97 225 GLU B N 1
ATOM 1454 C CA A GLU B 1 73 ? -5.506 -5.798 20.817 0.60 25.01 225 GLU B CA 1
ATOM 1455 C CA B GLU B 1 73 ? -5.530 -5.750 20.819 0.40 24.11 225 GLU B CA 1
ATOM 1456 C C . GLU B 1 73 ? -4.211 -5.136 21.283 1.00 21.32 225 GLU B C 1
ATOM 1457 O O . GLU B 1 73 ? -4.216 -4.300 22.191 1.00 24.61 225 GLU B O 1
ATOM 1481 N N . LYS B 1 75 ? -2.166 -3.177 19.498 1.00 14.31 227 LYS B N 1
ATOM 1482 C CA . LYS B 1 75 ? -2.149 -1.795 19.094 1.00 14.36 227 LYS B CA 1
ATOM 1483 C C . LYS B 1 75 ? -2.934 -0.978 20.116 1.00 13.23 227 LYS B C 1
ATOM 1484 O O . LYS B 1 75 ? -2.504 0.069 20.547 1.00 15.64 227 LYS B O 1
ATOM 1490 N N . GLU B 1 76 ? -4.113 -1.462 20.491 1.00 15.57 228 GLU B N 1
ATOM 1491 C CA . GLU B 1 76 ? -4.937 -0.744 21.434 1.00 18.26 228 GLU B CA 1
ATOM 1492 C C . GLU B 1 76 ? -4.281 -0.599 22.796 1.00 14.78 228 GLU B C 1
ATOM 1493 O O . GLU B 1 76 ? -4.322 0.492 23.410 1.00 15.46 228 GLU B O 1
ATOM 1499 N N . LYS B 1 77 ? -3.647 -1.657 23.290 1.00 15.72 229 LYS B N 1
ATOM 1500 C CA . LYS B 1 77 ? -3.024 -1.597 24.610 1.00 17.71 229 LYS B CA 1
ATOM 1501 C C . LYS B 1 77 ? -1.868 -0.581 24.614 1.00 16.35 229 LYS B C 1
ATOM 1502 O O . LYS B 1 77 ? -1.677 0.162 25.567 1.00 16.81 229 LYS B O 1
ATOM 1521 N N . LEU B 1 79 ? -1.456 2.050 22.581 1.00 13.34 231 LEU B N 1
ATOM 1522 C CA . LEU B 1 79 ? -1.928 3.416 22.488 1.00 13.12 231 LEU B CA 1
ATOM 1523 C C . LEU B 1 79 ? -2.518 3.929 23.801 1.00 11.08 231 LEU B C 1
ATOM 1524 O O . LEU B 1 79 ? -2.258 5.080 24.202 1.00 15.41 231 LEU B O 1
ATOM 1529 N N . ARG B 1 80 ? -3.268 3.076 24.479 1.00 12.34 232 ARG B N 1
ATOM 1530 C CA . ARG B 1 80 ? -3.832 3.469 25.779 1.00 15.56 232 ARG B CA 1
ATOM 1531 C C . ARG B 1 80 ? -2.695 3.708 26.801 1.00 14.87 232 ARG B C 1
ATOM 1532 O O . ARG B 1 80 ? -2.735 4.661 27.573 1.00 16.14 232 ARG B O 1
ATOM 1540 N N . ALA B 1 81 ? -1.704 2.829 26.821 1.00 13.35 233 ALA B N 1
ATOM 1541 C CA . ALA B 1 81 ? -0.605 2.932 27.822 1.00 15.25 233 ALA B CA 1
ATOM 1542 C C . ALA B 1 81 ? 0.133 4.257 27.570 1.00 15.06 233 ALA B C 1
ATOM 1543 O O . ALA B 1 81 ? 0.483 4.992 28.493 1.00 15.38 233 ALA B O 1
ATOM 1545 N N . ALA B 1 82 ? 0.420 4.538 26.295 1.00 13.28 234 ALA B N 1
ATOM 1546 C CA . ALA B 1 82 ? 1.146 5.760 25.958 1.00 13.14 234 ALA B CA 1
ATOM 1547 C C . ALA B 1 82 ? 0.369 6.997 26.410 1.00 13.34 234 ALA B C 1
ATOM 1548 O O . ALA B 1 82 ? 0.918 7.921 27.006 1.00 15.04 234 ALA B O 1
ATOM 1550 N N . ARG B 1 83 ? -0.927 7.016 26.132 1.00 14.37 235 ARG B N 1
ATOM 1551 C CA . ARG B 1 83 ? -1.784 8.153 26.479 1.00 15.22 235 ARG B CA 1
ATOM 1552 C C . ARG B 1 83 ? -1.7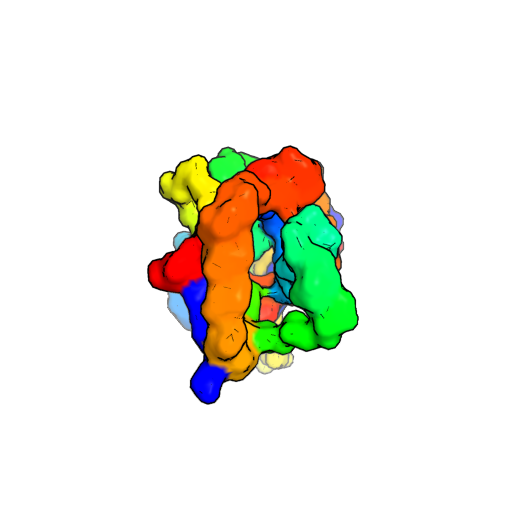98 8.369 27.999 1.00 16.73 235 ARG B C 1
ATOM 1553 O O . ARG B 1 83 ? -1.683 9.479 28.502 1.00 16.82 235 ARG B O 1
ATOM 1561 N N . GLU B 1 84 ? -1.947 7.282 28.735 1.00 14.47 236 GLU B N 1
ATOM 1562 C CA . GLU B 1 84 ? -2.014 7.365 30.184 1.00 17.27 236 GLU B CA 1
ATOM 1563 C C . GLU B 1 84 ? -0.668 7.635 30.879 1.00 15.76 236 GLU B C 1
ATOM 1564 O O . GLU B 1 84 ? -0.636 8.332 31.884 1.00 17.81 236 GLU B O 1
ATOM 1570 N N . LYS B 1 85 ? 0.438 7.129 30.322 1.00 12.11 237 LYS B N 1
ATOM 1571 C CA . LYS B 1 85 ? 1.749 7.346 30.889 1.00 13.31 237 LYS B CA 1
ATOM 1572 C C . LYS B 1 85 ? 2.139 8.795 30.769 1.00 12.95 237 LYS B C 1
ATOM 1573 O O . LYS B 1 85 ? 2.806 9.356 31.676 1.00 15.70 237 LYS B O 1
ATOM 1579 N N . GLY B 1 86 ? 1.816 9.368 29.594 1.00 12.01 238 GLY B N 1
ATOM 1580 C CA . GLY B 1 86 ? 2.218 10.723 29.255 1.00 14.81 238 G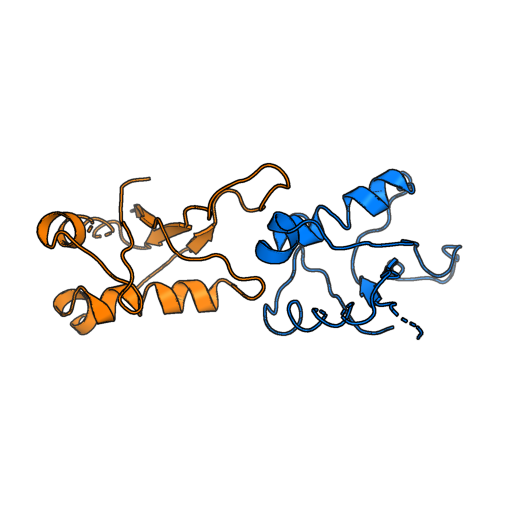LY B CA 1
ATOM 1581 C C . GLY B 1 86 ? 3.435 10.656 28.349 1.00 14.29 238 GLY B C 1
ATOM 1582 O O . GLY B 1 86 ? 3.330 10.316 27.155 1.00 19.02 238 GLY B O 1
ATOM 1583 N N . ARG B 1 87 ? 4.589 10.951 28.907 1.00 13.16 239 ARG B N 1
ATOM 1584 C CA . ARG B 1 87 ? 5.856 10.961 28.206 1.00 10.48 239 ARG B CA 1
ATOM 1585 C C . ARG B 1 87 ? 6.328 9.538 27.948 1.00 10.10 239 ARG B C 1
ATOM 1586 O O . ARG B 1 87 ? 6.339 8.729 28.881 1.00 13.63 239 ARG B O 1
ATOM 1594 N N . VAL B 1 88 ? 6.682 9.255 26.694 1.00 9.58 240 VAL B N 1
ATOM 1595 C CA . VAL B 1 88 ? 7.208 7.942 26.253 1.00 9.74 240 VAL B CA 1
ATOM 1596 C C . VAL B 1 88 ? 8.561 8.197 25.643 1.00 9.35 240 VAL B C 1
ATOM 1597 O O . VAL B 1 88 ? 8.732 9.185 24.919 1.00 10.12 240 VAL B O 1
ATOM 1601 N N . THR B 1 89 ? 9.561 7.378 25.985 1.00 9.25 241 THR B N 1
ATOM 1602 C CA . THR B 1 89 ? 10.945 7.630 25.565 1.00 8.62 241 THR B CA 1
ATOM 1603 C C . THR B 1 89 ? 11.601 6.481 24.856 1.00 9.60 241 THR B C 1
ATOM 1604 O O . THR B 1 89 ? 11.235 5.312 25.037 1.00 11.00 241 THR B O 1
ATOM 1608 N N . LEU B 1 90 ? 12.569 6.832 24.013 1.00 9.84 242 LEU B N 1
ATOM 1609 C CA . LEU B 1 90 ? 13.450 5.889 23.349 1.00 9.22 242 LEU B CA 1
ATOM 1610 C C . LEU B 1 90 ? 14.863 6.380 23.632 1.00 11.59 242 LEU B C 1
ATOM 1611 O O . LEU B 1 90 ? 15.229 7.474 23.203 1.00 12.22 242 LEU B O 1
ATOM 1616 N N . LYS B 1 91 ? 15.638 5.606 24.406 1.00 13.03 243 LYS B N 1
ATOM 1617 C CA . LYS B 1 91 ? 17.005 5.999 24.762 1.00 17.60 243 LYS B CA 1
ATOM 1618 C C . LYS B 1 91 ? 16.978 7.355 25.481 1.00 16.87 243 LYS B C 1
ATOM 1619 O O . LYS B 1 91 ? 17.905 8.199 25.331 1.00 18.67 243 LYS B O 1
ATOM 1625 N N . GLY B 1 92 ? 15.918 7.554 26.258 1.00 13.55 244 GLY B N 1
ATOM 1626 C CA . GLY B 1 92 ? 15.702 8.772 27.032 1.00 16.58 244 GLY B CA 1
ATOM 1627 C C . GLY B 1 92 ? 15.199 10.000 26.301 1.00 15.37 244 GLY B C 1
ATOM 1628 O O . GLY B 1 92 ? 15.017 11.056 26.904 1.00 16.42 244 GLY B O 1
ATOM 1629 N N . LYS B 1 93 ? 14.970 9.856 25.009 1.00 11.51 245 LYS B N 1
ATOM 1630 C CA . LYS B 1 93 ? 14.431 10.957 24.200 1.00 13.58 245 LYS B CA 1
ATOM 1631 C C . LYS B 1 93 ? 12.950 10.734 23.911 1.00 9.82 245 LYS B C 1
ATOM 1632 O O . LYS B 1 93 ? 12.559 9.612 23.608 1.00 10.26 245 LYS B O 1
ATOM 1638 N N . PRO B 1 94 ? 12.153 11.768 23.939 1.00 8.25 246 PRO B N 1
ATOM 1639 C CA . PRO B 1 94 ? 10.736 11.574 23.751 1.00 9.05 246 PRO B CA 1
ATOM 1640 C C . PRO B 1 94 ? 10.410 11.130 22.349 1.00 9.46 246 PRO B C 1
ATOM 1641 O O . PRO B 1 94 ? 10.952 11.650 21.362 1.00 12.18 246 PRO B O 1
ATOM 1645 N N . ILE B 1 95 ? 9.408 10.252 22.311 1.00 9.12 247 ILE B N 1
ATOM 1646 C CA A ILE B 1 95 ? 8.727 9.795 21.104 0.60 7.17 247 ILE B CA 1
ATOM 1647 C CA B ILE B 1 95 ? 8.725 9.852 21.075 0.40 7.30 247 ILE B CA 1
ATOM 1648 C C . ILE B 1 95 ? 7.226 9.824 21.341 1.00 7.64 247 ILE B C 1
ATOM 1649 O O . ILE B 1 95 ? 6.794 9.871 22.499 1.00 9.77 247 ILE B O 1
ATOM 1658 N N . ARG B 1 96 ? 6.429 9.724 20.278 1.00 7.66 248 ARG B N 1
ATOM 1659 C CA . ARG B 1 96 ? 5.002 9.662 20.414 1.00 9.11 248 ARG B CA 1
ATOM 1660 C C . ARG B 1 96 ? 4.428 8.485 19.679 1.00 7.41 248 ARG B C 1
ATOM 1661 O O . ARG B 1 96 ? 4.911 8.113 18.629 1.00 10.07 248 ARG B O 1
ATOM 1669 N N . LEU B 1 97 ? 3.374 7.892 20.258 1.00 8.80 249 LEU B N 1
ATOM 1670 C CA . LEU B 1 97 ? 2.640 6.759 19.695 1.00 10.85 249 LEU B CA 1
ATOM 1671 C C . LEU B 1 97 ? 1.195 7.225 19.521 1.00 12.89 249 LEU B C 1
ATOM 1672 O O . LEU B 1 97 ? 0.565 7.614 20.530 1.00 15.81 249 LEU B O 1
ATOM 1677 N N . THR B 1 98 ? 0.701 7.249 18.278 1.00 10.31 250 THR B N 1
ATOM 1678 C CA A THR B 1 98 ? -0.592 7.822 17.929 0.60 10.51 250 THR B CA 1
ATOM 1679 C CA B THR B 1 98 ? -0.633 7.742 18.041 0.40 11.74 250 THR B CA 1
ATOM 1680 C C . THR B 1 98 ? -1.331 6.953 16.928 1.00 11.55 250 THR B C 1
ATOM 1681 O O . THR B 1 98 ? -0.776 6.007 16.372 1.00 11.92 250 THR B O 1
ATOM 1688 N N . VAL B 1 99 ? -2.586 7.288 16.686 1.00 15.21 251 VAL B N 1
ATOM 1689 C CA . VAL B 1 99 ? -3.334 6.596 15.676 1.00 17.40 251 VAL B CA 1
ATOM 1690 C C . VAL B 1 99 ? -2.785 6.858 14.273 1.00 15.49 251 VAL B C 1
ATOM 1691 O O . VAL B 1 99 ? -2.135 7.876 14.029 1.00 18.76 251 VAL B O 1
ATOM 1695 N N . ASP B 1 100 ? -3.050 5.918 13.357 1.00 19.96 252 ASP B N 1
ATOM 1696 C CA . ASP B 1 100 ? -2.689 6.071 11.949 1.00 21.24 252 ASP B CA 1
ATOM 1697 C C . ASP B 1 100 ? -3.523 7.173 11.298 1.00 29.95 252 ASP B C 1
ATOM 1698 O O . ASP B 1 100 ? -2.971 8.231 10.934 1.00 29.92 252 ASP B O 1
#

Solvent-accessible surface area: 11891 Å² total

Sequence (193 aa):
GAGNLRLIGVPESDVENGTKLENTLLQQDIIQENFPNLARQANVVQQIQEIIQRTPQRYSSRRATPRHIIVRRFTKVEKEKLRAAREEKGRVTLKGKPIRLTTVDAGNLRLIGVPESDVENGTKLENTLQQDIIQENFPNLARQANVQIQEEIQRTPQRYSSRRATPRHIIVRFTKVEEKEKLRAAREKGRVTLKGKPIIRLTTVD

InterPro domains:
  IPR004244 Transposase, L1 [PTHR11505] (53-324)
  IPR035300 L1 transposable element, dsRBD-like domain [PF17490] (255-319)
  IPR035301 L1 transposable element, trimerization domain [PF17489] (110-152)
  IPR042566 L1 transposable element, C-terminal domain [G3DSA:3.30.250.20] (253-336)
  IPR043636 L1 transposable element, RRM domain [PF02994] (155-252)

Organism: Homo sapiens (NCBI:txid9606)

GO terms:
  GO:0036464 cytoplasmic ribonucleoprotein granule (C, IDA)
  GO:0005730 nucleolus (C, IDA)
  GO:0005737 cytoplasm (C, IDA)
  GO:0010494 cytoplasmic stress granule (C, IDA)
  GO:0003697 single-stranded DNA binding (F, IDA)
  GO:0003727 single-stranded RNA binding (F, IDA)
  GO:0042802 identical protein binding (F, IDA)
  GO:1990904 ribonucleoprotein complex (C, IDA)
  GO:0032197 retrotransposition (P, IDA)
  GO:0005737 cytoplasm (C, EXP)
  GO:0032197 retrotransposition (P, IMP)
  GO:0005515 protein binding (F, IPI)
  GO:0042802 identical protein binding (F, IPI)

Nearest PDB structures (foldseek):
  2w7a-assembly2_B  TM=9.869E-01  e=2.397E-16  Homo sapiens
  2ldy-assembly1_A  TM=9.363E-01  e=8.410E-16  Homo sapiens
  2yko-assembly1_C  TM=9.078E-01  e=6.646E-13  Homo sapiens
  2yko-assembly1_B  TM=9.339E-01  e=2.687E-11  Homo sapiens
  2cpi-assembly1_A  TM=6.088E-01  e=9.005E-02  Mus musculus